Protein AF-A0A928LV87-F1 (afdb_monomer_lite)

Radius of gyration: 29.39 Å; chains: 1; bounding box: 64×30×79 Å

Foldseek 3Di:
DVVVVVVVVVVVVVVVVVQVVDPVSVVVVVVVVVCVVVVVVVVCVVVPVPPCPVQPAAFPWQEEEEAEPDPFPFAPVVCCVDPRCPNHHYYYHDDPPGQKYWYWDDDPNDIDTDIDHNGDPVNRVVVVVSVVVRVVVRVCVVVVQDPVNVCVVPPDDDDDDDPVPPPDPDDDPDDDPPPCPPVVVVVVVVVVVVVVVVVVVD

Structure (mmCIF, N/CA/C/O backbone):
data_AF-A0A928LV87-F1
#
_entry.id   AF-A0A928LV87-F1
#
loop_
_atom_site.group_PDB
_atom_site.id
_atom_site.type_symbol
_atom_site.label_atom_id
_atom_site.label_alt_id
_atom_site.label_comp_id
_atom_site.label_asym_id
_atom_site.label_entity_id
_atom_site.label_seq_id
_atom_site.pdbx_PDB_ins_code
_atom_site.Cartn_x
_atom_site.Cartn_y
_atom_site.Cartn_z
_atom_site.occupancy
_atom_site.B_iso_or_equiv
_atom_site.auth_seq_id
_atom_site.auth_comp_id
_atom_site.auth_asym_id
_atom_site.auth_atom_id
_atom_site.pdbx_PDB_model_num
ATOM 1 N N . MET A 1 1 ? 6.950 6.762 -56.766 1.00 43.31 1 MET A N 1
ATOM 2 C CA . MET A 1 1 ? 7.680 7.121 -55.524 1.00 43.31 1 MET A CA 1
ATOM 3 C C . MET A 1 1 ? 8.732 6.104 -55.053 1.00 43.31 1 MET A C 1
ATOM 5 O O . MET A 1 1 ? 9.469 6.443 -54.145 1.00 43.31 1 MET A O 1
ATOM 9 N N . ARG A 1 2 ? 8.884 4.898 -55.635 1.00 42.38 2 ARG A N 1
ATOM 10 C CA . ARG A 1 2 ? 9.943 3.943 -55.219 1.00 42.38 2 ARG A CA 1
ATOM 11 C C . ARG A 1 2 ? 11.297 4.129 -55.930 1.00 42.38 2 ARG A C 1
ATOM 13 O O . ARG A 1 2 ? 12.323 3.764 -55.372 1.00 42.38 2 ARG A O 1
ATOM 20 N N . GLU A 1 3 ? 11.324 4.748 -57.112 1.00 48.44 3 GLU A N 1
ATOM 21 C CA . GLU A 1 3 ? 12.564 4.944 -57.890 1.00 48.44 3 GLU A CA 1
ATOM 22 C C . GLU A 1 3 ? 13.434 6.113 -57.401 1.00 48.44 3 GLU A C 1
ATOM 24 O O . GLU A 1 3 ? 14.653 6.068 -57.546 1.00 48.44 3 GLU A O 1
ATOM 29 N N . GLN A 1 4 ? 12.852 7.122 -56.742 1.00 47.56 4 GLN A N 1
ATOM 30 C CA . GLN A 1 4 ? 13.620 8.254 -56.205 1.00 47.56 4 GLN A CA 1
ATOM 31 C C . GLN A 1 4 ? 14.417 7.906 -54.937 1.00 47.56 4 GLN A C 1
ATOM 33 O O . GLN A 1 4 ? 15.446 8.524 -54.696 1.00 47.56 4 GLN A O 1
ATOM 38 N N . LEU A 1 5 ? 14.018 6.881 -54.169 1.00 49.53 5 LEU A N 1
ATOM 39 C CA . LEU A 1 5 ? 14.792 6.410 -53.008 1.00 49.53 5 LEU A CA 1
ATOM 40 C C . LEU A 1 5 ? 15.978 5.511 -53.400 1.00 49.53 5 LEU A C 1
ATOM 42 O O . LEU A 1 5 ? 16.943 5.391 -52.642 1.00 49.53 5 LEU A O 1
ATOM 46 N N . ALA A 1 6 ? 15.932 4.882 -54.579 1.00 50.09 6 ALA A N 1
ATOM 47 C CA . ALA A 1 6 ? 17.012 4.018 -55.055 1.00 50.09 6 ALA A CA 1
ATOM 48 C C . ALA A 1 6 ? 18.272 4.828 -55.415 1.00 50.09 6 ALA A C 1
ATOM 50 O O . ALA A 1 6 ? 19.381 4.420 -55.067 1.00 50.09 6 ALA A O 1
ATOM 51 N N . GLY A 1 7 ? 18.096 6.005 -56.030 1.00 50.59 7 GLY A N 1
ATOM 52 C CA . GLY A 1 7 ? 19.194 6.918 -56.367 1.00 50.59 7 GLY A C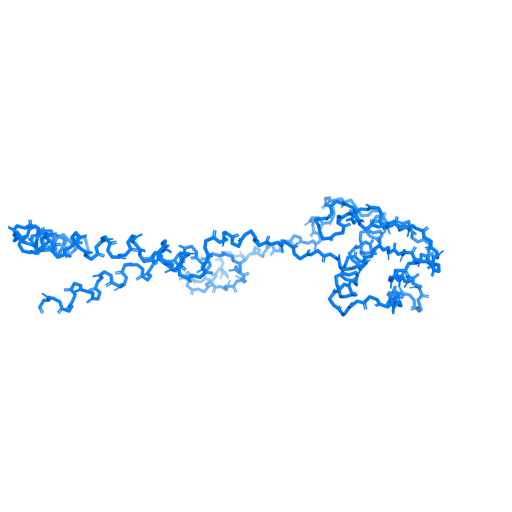A 1
ATOM 53 C C . GLY A 1 7 ? 19.907 7.470 -55.131 1.00 50.59 7 GLY A C 1
ATOM 54 O O . GLY A 1 7 ? 21.134 7.430 -55.054 1.00 50.59 7 GLY A O 1
ATOM 55 N N . THR A 1 8 ? 19.157 7.890 -54.109 1.00 54.12 8 THR A N 1
ATOM 56 C CA . THR A 1 8 ? 19.731 8.416 -52.861 1.00 54.12 8 THR A CA 1
ATOM 57 C C . THR A 1 8 ? 20.490 7.340 -52.088 1.00 54.12 8 THR A C 1
ATOM 59 O O . THR A 1 8 ? 21.603 7.584 -51.630 1.00 54.12 8 THR A O 1
ATOM 62 N N . ARG A 1 9 ? 19.957 6.111 -52.007 1.00 54.78 9 ARG A N 1
ATOM 63 C CA . ARG A 1 9 ? 20.641 4.968 -51.372 1.00 54.78 9 ARG A CA 1
ATOM 64 C C . ARG A 1 9 ? 21.980 4.658 -52.039 1.00 54.78 9 ARG A C 1
ATOM 66 O O . ARG A 1 9 ? 22.951 4.331 -51.355 1.00 54.78 9 ARG A O 1
ATOM 73 N N . GLN A 1 10 ? 22.040 4.763 -53.363 1.00 56.50 10 GLN A N 1
ATOM 74 C CA . GLN A 1 10 ? 23.259 4.499 -54.115 1.00 56.50 10 GLN A CA 1
ATOM 75 C C . GLN A 1 10 ? 24.324 5.569 -53.839 1.00 56.50 10 GLN A C 1
ATOM 77 O O . GLN A 1 10 ? 25.473 5.212 -53.580 1.00 56.50 10 GLN A O 1
ATOM 82 N N . VAL A 1 11 ? 23.929 6.844 -53.773 1.00 59.56 11 VAL A N 1
ATOM 83 C CA . VAL A 1 11 ? 24.818 7.961 -53.413 1.00 59.56 11 VAL A CA 1
ATOM 84 C C . VAL A 1 11 ? 25.299 7.840 -51.966 1.00 59.56 11 VAL A C 1
ATOM 86 O O . VAL A 1 11 ? 26.502 7.888 -51.732 1.00 59.56 11 VAL A O 1
ATOM 89 N N . PHE A 1 12 ? 24.413 7.551 -51.008 1.00 58.28 12 PHE A N 1
ATOM 90 C CA . PHE A 1 12 ? 24.810 7.328 -49.614 1.00 58.28 12 PHE A CA 1
ATOM 91 C C . PHE A 1 12 ? 25.774 6.151 -49.469 1.00 58.28 12 PHE A C 1
ATOM 93 O O . PHE A 1 12 ? 26.791 6.274 -48.794 1.00 58.28 12 PHE A O 1
ATOM 100 N N . SER A 1 13 ? 25.518 5.024 -50.142 1.00 61.91 13 SER A N 1
ATOM 101 C CA . SER A 1 13 ? 26.424 3.869 -50.100 1.00 61.91 13 SER A CA 1
ATOM 102 C C . SER A 1 13 ? 27.785 4.162 -50.741 1.00 61.91 13 SER A C 1
ATOM 104 O O . SER A 1 13 ? 28.800 3.618 -50.307 1.00 61.91 13 SER A O 1
ATOM 106 N N . PHE A 1 14 ? 27.822 5.040 -51.745 1.00 65.00 14 PHE A N 1
ATOM 107 C CA . PHE A 1 14 ? 29.044 5.458 -52.418 1.00 65.00 14 PHE A CA 1
ATOM 108 C C . PHE A 1 14 ? 29.868 6.408 -51.544 1.00 65.00 14 PHE A C 1
ATOM 110 O O . PHE A 1 14 ? 31.057 6.163 -51.342 1.00 65.00 14 PHE A O 1
ATOM 117 N N . THR A 1 15 ? 29.230 7.416 -50.946 1.00 62.00 15 THR A N 1
ATOM 118 C CA . THR A 1 15 ? 29.863 8.349 -50.005 1.00 62.00 15 THR A CA 1
ATOM 119 C C . THR A 1 15 ? 30.335 7.627 -48.743 1.00 62.00 15 THR A C 1
ATOM 121 O O . THR A 1 15 ? 31.476 7.803 -48.327 1.00 62.00 15 THR A O 1
ATOM 124 N N . LEU A 1 16 ? 29.530 6.712 -48.190 1.00 60.88 16 LEU A N 1
ATOM 125 C CA . LEU A 1 16 ? 29.907 5.893 -47.034 1.00 60.88 16 LEU A CA 1
ATOM 126 C C . LEU A 1 16 ? 31.109 4.991 -47.360 1.00 60.88 16 LEU A C 1
ATOM 128 O O . LEU A 1 16 ? 32.057 4.889 -46.585 1.00 60.88 16 LEU A O 1
ATOM 132 N N . ARG A 1 17 ? 31.133 4.385 -48.553 1.00 63.22 17 ARG A N 1
ATOM 133 C CA . ARG A 1 17 ? 32.261 3.562 -49.014 1.00 63.22 17 ARG A CA 1
ATOM 134 C C . ARG A 1 17 ? 33.518 4.400 -49.303 1.00 63.22 17 ARG A C 1
ATOM 136 O O . ARG A 1 17 ? 34.623 3.887 -49.133 1.00 63.22 17 ARG A O 1
ATOM 143 N N . GLN A 1 18 ? 33.381 5.673 -49.686 1.00 57.25 18 GLN A N 1
ATOM 144 C CA . GLN A 1 18 ? 34.497 6.627 -49.766 1.00 57.25 18 GLN A CA 1
ATOM 145 C C . GLN A 1 18 ? 35.008 7.036 -48.376 1.00 57.25 18 GLN A C 1
ATOM 147 O O . GLN A 1 18 ? 36.223 7.094 -48.178 1.00 57.25 18 GLN A O 1
ATOM 152 N N . PHE A 1 19 ? 34.115 7.215 -47.399 1.00 58.34 19 PHE A N 1
ATOM 153 C CA . PHE A 1 19 ? 34.454 7.513 -46.005 1.00 58.34 19 PHE A CA 1
ATOM 154 C C . PHE A 1 19 ? 35.309 6.389 -45.385 1.00 58.34 19 PHE A C 1
ATOM 156 O O . PHE A 1 19 ? 36.355 6.662 -44.794 1.00 58.34 19 PHE A O 1
ATOM 163 N N . PHE A 1 20 ? 34.963 5.120 -45.641 1.00 54.31 20 PHE A N 1
ATOM 164 C CA . PHE A 1 20 ? 35.732 3.949 -45.184 1.00 54.31 20 PHE A CA 1
ATOM 165 C C . PHE A 1 20 ? 37.042 3.677 -45.953 1.00 54.31 20 PHE A C 1
ATOM 167 O O . PHE A 1 20 ? 37.830 2.811 -45.561 1.00 54.31 20 PHE A O 1
ATOM 174 N N . ARG A 1 21 ? 37.305 4.379 -47.063 1.00 55.38 21 ARG A N 1
ATOM 175 C CA . ARG A 1 21 ? 38.514 4.178 -47.888 1.00 55.38 21 ARG A CA 1
ATOM 176 C C . ARG A 1 21 ? 39.687 5.063 -47.455 1.00 55.38 21 ARG A C 1
ATOM 178 O O . ARG A 1 21 ? 40.838 4.736 -47.749 1.00 55.38 21 ARG A O 1
ATOM 185 N N . SER A 1 22 ? 39.422 6.157 -46.740 1.00 65.31 22 SER A N 1
ATOM 186 C CA . SER A 1 22 ? 40.459 7.023 -46.173 1.00 65.31 22 SER A CA 1
ATOM 187 C C . SER A 1 22 ? 40.977 6.438 -44.858 1.00 65.31 22 SER A C 1
ATOM 189 O O . S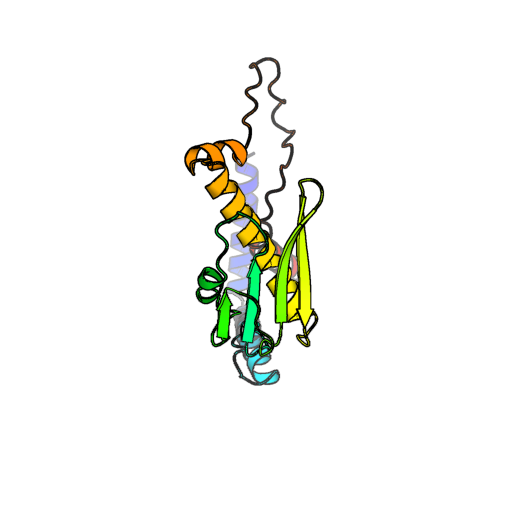ER A 1 22 ? 40.257 6.384 -43.862 1.00 65.31 22 SER A O 1
ATOM 191 N N . ARG A 1 23 ? 42.250 6.010 -44.829 1.00 58.56 23 ARG A N 1
ATOM 192 C CA . ARG A 1 23 ? 42.871 5.432 -43.620 1.00 58.56 23 ARG A CA 1
ATOM 193 C C . ARG A 1 23 ? 42.806 6.377 -42.411 1.00 58.56 23 ARG A C 1
ATOM 195 O O . ARG A 1 23 ? 42.643 5.899 -41.297 1.00 58.56 23 ARG A O 1
ATOM 202 N N . ALA A 1 24 ? 42.890 7.692 -42.631 1.00 61.72 24 ALA A N 1
ATOM 203 C CA . ALA A 1 24 ? 42.801 8.702 -41.573 1.00 61.72 24 ALA A CA 1
ATOM 204 C C . ALA A 1 24 ? 41.403 8.761 -40.942 1.00 61.72 24 ALA A C 1
ATOM 206 O O . ALA A 1 24 ? 41.256 8.912 -39.732 1.00 61.72 24 ALA A O 1
ATOM 207 N N . ASN A 1 25 ? 40.376 8.573 -41.763 1.00 61.66 25 ASN A N 1
ATOM 208 C CA . ASN A 1 25 ? 38.998 8.647 -41.325 1.00 61.66 25 ASN A CA 1
ATOM 209 C C . ASN A 1 25 ? 38.545 7.375 -40.590 1.00 61.66 25 ASN A C 1
ATOM 211 O O . ASN A 1 25 ? 37.859 7.470 -39.581 1.00 61.66 25 ASN A O 1
ATOM 215 N N . ASN A 1 26 ? 39.028 6.195 -41.001 1.00 66.62 26 ASN A N 1
ATOM 216 C CA . ASN A 1 26 ? 38.816 4.958 -40.237 1.00 66.62 26 ASN A CA 1
ATOM 217 C C . ASN A 1 26 ? 39.425 5.036 -38.833 1.00 66.62 26 ASN A C 1
ATOM 219 O O . ASN A 1 26 ? 38.813 4.572 -37.878 1.00 66.62 26 ASN A O 1
ATOM 223 N N . ILE A 1 27 ? 40.611 5.639 -38.702 1.00 71.94 27 ILE A N 1
ATOM 224 C CA . ILE A 1 27 ? 41.246 5.843 -37.395 1.00 71.94 27 ILE A CA 1
ATOM 225 C C . ILE A 1 27 ? 40.408 6.806 -36.550 1.00 71.94 27 ILE A C 1
ATOM 227 O O . ILE A 1 27 ? 40.131 6.501 -35.396 1.00 71.94 27 ILE A O 1
ATOM 231 N N . SER A 1 28 ? 39.943 7.918 -37.127 1.00 71.12 28 SER A N 1
ATOM 232 C CA . SER A 1 28 ? 39.063 8.859 -36.425 1.00 71.12 28 SER A CA 1
ATOM 233 C C . SER A 1 28 ? 37.767 8.195 -35.949 1.00 71.12 28 SER A C 1
ATOM 235 O O . SER A 1 28 ? 37.369 8.390 -34.809 1.00 71.12 28 SER A O 1
ATOM 237 N N . LEU A 1 29 ? 37.142 7.363 -36.786 1.00 70.19 29 LEU A N 1
ATOM 238 C CA . LEU A 1 29 ? 35.892 6.667 -36.471 1.00 70.19 29 LEU A CA 1
ATOM 239 C C . LEU A 1 29 ? 36.088 5.638 -35.348 1.00 70.19 29 LEU A C 1
ATOM 241 O O . LEU A 1 29 ? 35.279 5.569 -34.429 1.00 70.19 29 LEU A O 1
ATOM 245 N N . ILE A 1 30 ? 37.198 4.893 -35.376 1.00 75.75 30 ILE A N 1
ATOM 246 C CA . ILE A 1 30 ? 37.565 3.950 -34.311 1.00 75.75 30 ILE A CA 1
ATOM 247 C C . ILE A 1 30 ? 37.836 4.690 -32.997 1.00 75.75 30 ILE A C 1
ATOM 249 O O . ILE A 1 30 ? 37.375 4.245 -31.952 1.00 75.75 30 ILE A O 1
ATOM 253 N N . VAL A 1 31 ? 38.541 5.824 -33.030 1.00 77.88 31 VAL A N 1
ATOM 254 C CA . VAL A 1 31 ? 38.810 6.626 -31.826 1.00 77.88 31 VAL A CA 1
ATOM 255 C C . VAL A 1 31 ? 37.517 7.214 -31.261 1.00 77.88 31 VAL A C 1
ATOM 257 O O . VAL A 1 31 ? 37.286 7.095 -30.064 1.00 77.88 31 VAL A O 1
ATOM 260 N N . SER A 1 32 ? 36.635 7.777 -32.090 1.00 73.88 32 SER A N 1
ATOM 261 C CA . SER A 1 32 ? 35.330 8.280 -31.641 1.00 73.88 32 SER A CA 1
ATOM 262 C C . SER A 1 32 ? 34.442 7.168 -31.077 1.00 73.88 32 SER A C 1
ATOM 264 O O . SER A 1 32 ? 33.816 7.361 -30.040 1.00 73.88 32 SER A O 1
ATOM 266 N N . LEU A 1 33 ? 34.436 5.984 -31.700 1.00 72.44 33 LEU A N 1
ATOM 267 C CA . LEU A 1 33 ? 33.711 4.814 -31.203 1.00 72.44 33 LEU A CA 1
ATOM 268 C C . LEU A 1 33 ? 34.266 4.344 -29.851 1.00 72.44 33 LEU A C 1
ATOM 270 O O . LEU A 1 33 ? 33.492 4.060 -28.942 1.00 72.44 33 LEU A O 1
ATOM 274 N N . LEU A 1 34 ? 35.594 4.303 -29.700 1.00 76.38 34 LEU A N 1
ATOM 275 C CA . LEU A 1 34 ? 36.252 3.967 -28.437 1.00 76.38 34 LEU A CA 1
ATOM 276 C C . LEU A 1 34 ? 35.969 5.005 -27.351 1.00 76.38 34 LEU A C 1
ATOM 278 O O . LEU A 1 34 ? 35.767 4.623 -26.207 1.00 76.38 34 LEU A O 1
ATOM 282 N N . VAL A 1 35 ? 35.905 6.293 -27.694 1.00 76.25 35 VAL A N 1
ATOM 283 C CA . VAL A 1 35 ? 35.528 7.353 -26.750 1.00 76.25 35 VAL A CA 1
ATOM 284 C C . VAL A 1 35 ? 34.076 7.190 -26.301 1.00 76.25 35 VAL A C 1
ATOM 286 O O . VAL A 1 35 ? 33.823 7.284 -25.109 1.00 76.25 35 VAL A O 1
ATOM 289 N N . ILE A 1 36 ? 33.138 6.868 -27.198 1.00 74.06 36 ILE A N 1
ATOM 290 C CA . ILE A 1 36 ? 31.727 6.624 -26.840 1.00 74.06 36 ILE A CA 1
ATOM 291 C C . ILE A 1 36 ? 31.591 5.383 -25.947 1.00 74.06 36 ILE A C 1
ATOM 293 O O . ILE A 1 36 ? 30.962 5.449 -24.892 1.00 74.06 36 ILE A O 1
ATOM 297 N N . LEU A 1 37 ? 32.227 4.271 -26.331 1.00 68.44 37 LEU A N 1
ATOM 298 C CA . LEU A 1 37 ? 32.224 3.024 -25.557 1.00 68.44 37 LEU A CA 1
ATOM 299 C C . LEU A 1 37 ? 32.907 3.171 -24.199 1.00 68.44 37 LEU A C 1
ATOM 301 O O . LEU A 1 37 ? 32.488 2.529 -23.243 1.00 68.44 37 LEU A O 1
ATOM 305 N N . ALA A 1 38 ? 33.944 4.003 -24.106 1.00 67.75 38 ALA A N 1
ATOM 306 C CA . ALA A 1 38 ? 34.606 4.308 -22.847 1.00 67.75 38 ALA A CA 1
ATOM 307 C C . ALA A 1 38 ? 33.838 5.356 -22.028 1.00 67.75 38 ALA A C 1
ATOM 309 O O . ALA A 1 38 ? 33.984 5.381 -20.813 1.00 67.75 38 ALA A O 1
ATOM 310 N N . SER A 1 39 ? 32.997 6.194 -22.641 1.00 61.88 39 SER A N 1
ATOM 311 C CA . SER A 1 39 ? 32.297 7.274 -21.935 1.00 61.88 39 SER A CA 1
ATOM 312 C C . SER A 1 39 ? 31.285 6.754 -20.911 1.00 61.88 39 SER A C 1
ATOM 314 O O . SER A 1 39 ? 31.167 7.350 -19.845 1.00 61.88 39 SER A O 1
ATOM 316 N N . MET A 1 40 ? 30.598 5.637 -21.184 1.00 58.72 40 MET A N 1
ATOM 317 C CA . MET A 1 40 ? 29.723 4.981 -20.198 1.00 58.72 40 MET A CA 1
ATOM 318 C C . MET A 1 40 ? 30.493 4.469 -18.960 1.00 58.72 40 MET A C 1
ATOM 320 O O . MET A 1 40 ? 30.177 4.899 -17.852 1.00 58.72 40 MET A O 1
ATOM 324 N N . PRO A 1 41 ? 31.531 3.620 -19.092 1.00 62.41 41 PRO A N 1
ATOM 325 C CA . PRO A 1 41 ? 32.280 3.105 -17.945 1.00 62.41 41 PRO A CA 1
ATOM 326 C C . PRO A 1 41 ? 33.200 4.140 -17.281 1.00 62.41 41 PRO A C 1
ATOM 328 O O . PRO A 1 41 ? 33.541 4.002 -16.112 1.00 62.41 41 PRO A O 1
ATOM 331 N N . VAL A 1 42 ? 33.619 5.198 -17.980 1.00 59.91 42 VAL A N 1
ATOM 332 C CA . VAL A 1 42 ? 34.385 6.287 -17.352 1.00 59.91 42 VAL A CA 1
ATOM 333 C C . VAL A 1 42 ? 33.491 7.108 -16.421 1.00 59.91 42 VAL A C 1
ATOM 335 O O . VAL A 1 42 ? 33.956 7.504 -15.355 1.00 59.91 42 VAL A O 1
ATOM 338 N N . MET A 1 43 ? 32.209 7.305 -16.753 1.00 55.78 43 MET A N 1
ATOM 339 C CA . MET A 1 43 ? 31.260 7.960 -15.845 1.00 55.78 43 MET A CA 1
ATOM 340 C C . MET A 1 43 ? 31.041 7.128 -14.573 1.00 55.78 43 MET A C 1
ATOM 342 O O . MET A 1 43 ? 31.088 7.682 -13.476 1.00 55.78 43 MET A O 1
ATOM 346 N N . THR A 1 44 ? 30.904 5.800 -14.706 1.00 58.94 44 THR A N 1
ATOM 347 C CA . THR A 1 44 ? 30.768 4.890 -13.552 1.00 58.94 44 THR A CA 1
ATOM 348 C C . THR A 1 44 ? 32.044 4.808 -12.715 1.00 58.94 44 THR A C 1
ATOM 350 O O . THR A 1 44 ? 31.980 4.651 -11.503 1.00 58.94 44 THR A O 1
ATOM 353 N N . TYR A 1 45 ? 33.219 4.965 -13.327 1.00 58.53 45 TYR A N 1
ATOM 354 C CA . TYR A 1 45 ? 34.490 4.944 -12.604 1.00 58.53 45 TYR A CA 1
ATOM 355 C C . TYR A 1 45 ? 34.802 6.276 -11.898 1.00 58.53 45 TYR A C 1
ATOM 357 O O . TYR A 1 45 ? 35.340 6.271 -10.793 1.00 58.53 45 TYR A O 1
ATOM 365 N N . ILE A 1 46 ? 34.456 7.422 -12.502 1.00 62.53 46 ILE A N 1
ATOM 366 C CA . ILE A 1 46 ? 34.659 8.758 -11.907 1.00 62.53 46 ILE A CA 1
ATOM 367 C C . ILE A 1 46 ? 33.673 9.022 -10.763 1.00 62.53 46 ILE A C 1
ATOM 369 O O . ILE A 1 46 ? 34.048 9.667 -9.786 1.00 62.53 46 ILE A O 1
ATOM 373 N N . GLN A 1 47 ? 32.445 8.503 -10.844 1.00 59.34 47 GLN A N 1
ATOM 374 C CA . GLN A 1 47 ? 31.456 8.609 -9.761 1.00 59.34 47 GLN A CA 1
ATOM 375 C C . GLN A 1 47 ? 31.678 7.587 -8.632 1.00 59.34 47 GLN A C 1
ATOM 377 O O . GLN A 1 47 ? 30.909 7.560 -7.678 1.00 59.34 47 GLN A O 1
ATOM 382 N N . GLY A 1 48 ? 32.773 6.819 -8.692 1.00 51.06 48 GLY A N 1
ATOM 383 C CA . GLY A 1 48 ? 33.043 5.719 -7.778 1.00 51.06 48 GLY A CA 1
ATOM 384 C C . GLY A 1 48 ? 32.264 4.494 -8.228 1.00 51.06 48 GLY A C 1
ATOM 385 O O . GLY A 1 48 ? 31.042 4.503 -8.234 1.00 51.06 48 GLY A O 1
ATOM 386 N N . GLY A 1 49 ? 32.980 3.441 -8.622 1.00 47.62 49 GLY A N 1
ATOM 387 C CA . GLY A 1 49 ? 32.420 2.165 -9.069 1.00 47.62 49 GLY A CA 1
ATOM 388 C C . GLY A 1 49 ? 31.716 1.367 -7.969 1.00 47.62 49 GLY A C 1
ATOM 389 O O . GLY A 1 49 ? 31.928 0.164 -7.853 1.00 47.62 49 GLY A O 1
ATOM 390 N N . GLU A 1 50 ? 30.885 2.012 -7.165 1.00 43.91 50 GLU A N 1
ATOM 391 C CA . GLU A 1 50 ? 29.715 1.361 -6.624 1.00 43.91 50 GLU A CA 1
ATOM 392 C C . GLU A 1 50 ? 28.726 1.376 -7.779 1.00 43.91 50 GLU A C 1
ATOM 394 O O . GLU A 1 50 ? 28.255 2.425 -8.215 1.00 43.91 50 GLU A O 1
ATOM 399 N N . ALA A 1 51 ? 28.434 0.197 -8.333 1.00 45.94 51 ALA A N 1
ATOM 400 C CA . ALA A 1 51 ? 27.119 0.031 -8.911 1.00 45.94 51 ALA A CA 1
ATOM 401 C C . ALA A 1 51 ? 26.172 0.623 -7.868 1.00 45.94 51 ALA A C 1
ATOM 403 O O . ALA A 1 51 ? 26.134 0.116 -6.742 1.00 45.94 51 ALA A O 1
ATOM 404 N N . GLN A 1 52 ? 25.490 1.718 -8.207 1.00 45.06 52 GLN A N 1
ATOM 405 C CA . GLN A 1 52 ? 24.243 2.059 -7.556 1.00 45.06 52 GLN A CA 1
ATOM 406 C C . GLN A 1 52 ? 23.362 0.847 -7.844 1.00 45.06 52 GLN A C 1
ATOM 408 O O . GLN A 1 52 ? 22.637 0.773 -8.828 1.00 45.06 52 GLN A O 1
ATOM 413 N N . THR A 1 53 ? 23.549 -0.193 -7.029 1.00 45.53 53 THR A N 1
ATOM 414 C CA . THR A 1 53 ? 22.462 -1.032 -6.598 1.00 45.53 53 THR A CA 1
ATOM 415 C C . THR A 1 53 ? 21.540 0.026 -6.063 1.00 45.53 53 THR A C 1
ATOM 417 O O . THR A 1 53 ? 21.849 0.616 -5.030 1.00 45.53 53 THR A O 1
ATOM 420 N N . GLU A 1 54 ? 20.566 0.430 -6.871 1.00 45.06 54 GLU A N 1
ATOM 421 C CA . GLU A 1 54 ? 19.485 1.244 -6.372 1.00 45.06 54 GLU A CA 1
ATOM 422 C C . GLU A 1 54 ? 18.954 0.421 -5.208 1.00 45.06 54 GLU A C 1
ATOM 424 O O . GLU A 1 54 ? 18.339 -0.632 -5.400 1.00 45.06 54 GLU A O 1
ATOM 429 N N . GLU A 1 55 ? 19.393 0.773 -3.996 1.00 54.25 55 GLU A N 1
ATOM 430 C CA . GLU A 1 55 ? 18.848 0.214 -2.782 1.00 54.25 55 GLU A CA 1
ATOM 431 C C . GLU A 1 55 ? 17.404 0.653 -2.867 1.00 54.25 55 GLU A C 1
ATOM 433 O O . GLU A 1 55 ? 17.097 1.828 -2.668 1.00 54.25 55 GLU A O 1
ATOM 438 N N . LEU A 1 56 ? 16.552 -0.276 -3.314 1.00 58.09 56 LEU A N 1
ATOM 439 C CA . LEU A 1 56 ? 15.121 -0.062 -3.380 1.00 58.09 56 LEU A CA 1
ATOM 440 C C . LEU A 1 56 ? 14.724 0.615 -2.068 1.00 58.09 56 LEU A C 1
ATOM 442 O O . LEU A 1 56 ? 15.188 0.150 -1.014 1.00 58.09 56 LEU A O 1
ATOM 446 N N . PRO A 1 57 ? 13.945 1.709 -2.128 1.00 67.38 57 PRO A N 1
ATOM 447 C CA . PRO A 1 57 ? 13.590 2.456 -0.936 1.00 67.38 57 PRO A CA 1
ATOM 448 C C . PRO A 1 57 ? 13.054 1.458 0.089 1.00 67.38 57 PRO A C 1
ATOM 450 O O . PRO A 1 57 ? 12.204 0.620 -0.214 1.00 67.38 57 PRO A O 1
ATOM 453 N N . ARG A 1 58 ? 13.671 1.449 1.269 1.00 79.94 58 ARG A N 1
ATOM 454 C CA . ARG A 1 58 ? 13.323 0.541 2.357 1.00 79.94 58 ARG A CA 1
ATOM 455 C C . ARG A 1 58 ? 12.688 1.368 3.452 1.00 79.94 58 ARG A C 1
ATOM 457 O O . ARG A 1 58 ? 13.210 2.428 3.789 1.00 79.94 58 ARG A O 1
ATOM 464 N N . ALA A 1 59 ? 11.631 0.825 4.040 1.00 86.00 59 ALA A N 1
ATOM 465 C CA . ALA A 1 59 ? 11.001 1.410 5.206 1.00 86.00 59 ALA A CA 1
ATOM 466 C C . ALA A 1 59 ? 12.042 1.713 6.301 1.00 86.00 59 ALA A C 1
ATOM 468 O O . ALA A 1 59 ? 12.813 0.835 6.708 1.00 86.00 59 ALA A O 1
ATOM 469 N N . ALA A 1 60 ? 12.056 2.952 6.791 1.00 87.50 60 ALA A N 1
ATOM 470 C CA . ALA A 1 60 ? 12.913 3.347 7.910 1.00 87.50 60 ALA A CA 1
ATOM 471 C C . ALA A 1 60 ? 12.315 2.927 9.267 1.00 87.50 60 ALA A C 1
ATOM 473 O O . ALA A 1 60 ? 12.998 2.943 10.296 1.00 87.50 60 ALA A O 1
ATOM 474 N N . VAL A 1 61 ? 11.038 2.538 9.271 1.00 90.06 61 VAL A N 1
ATOM 475 C CA . VAL A 1 61 ? 10.307 2.025 10.433 1.00 90.06 61 VAL A CA 1
ATOM 476 C C . VAL A 1 61 ? 10.628 0.562 10.734 1.00 90.06 61 VAL A C 1
ATOM 478 O O . VAL A 1 61 ? 10.919 -0.238 9.851 1.00 90.06 61 VAL A O 1
ATOM 481 N N . SER A 1 62 ? 10.532 0.193 12.008 1.00 88.81 62 SER A N 1
ATOM 482 C CA . SER A 1 62 ? 10.771 -1.169 12.495 1.00 88.81 62 SER A CA 1
ATOM 483 C C . SER A 1 62 ? 9.484 -1.963 12.723 1.00 88.81 62 SER A C 1
ATOM 485 O O . SER A 1 62 ? 9.481 -3.189 12.576 1.00 88.81 62 SER A O 1
ATOM 487 N N . ALA A 1 63 ? 8.381 -1.282 13.045 1.00 91.06 63 ALA A N 1
ATOM 488 C CA . ALA A 1 63 ? 7.086 -1.907 13.289 1.00 91.06 63 ALA A CA 1
ATOM 489 C C . ALA A 1 63 ? 5.923 -1.044 12.784 1.00 91.06 63 ALA A C 1
ATOM 491 O O . ALA A 1 63 ? 5.885 0.165 13.020 1.00 91.06 63 ALA A O 1
ATOM 492 N N . VAL A 1 64 ? 4.948 -1.683 12.138 1.00 93.38 64 VAL A N 1
ATOM 493 C CA . VAL A 1 64 ? 3.722 -1.052 11.636 1.00 93.38 64 VAL A CA 1
ATOM 494 C C . VAL A 1 64 ? 2.517 -1.863 12.088 1.00 93.38 64 VAL A C 1
ATOM 496 O O . VAL A 1 64 ? 2.530 -3.095 12.040 1.00 93.38 64 VAL A O 1
ATOM 499 N N . ALA A 1 65 ? 1.470 -1.170 12.521 1.00 93.06 65 ALA A N 1
ATOM 500 C CA . ALA A 1 65 ? 0.225 -1.794 12.939 1.00 93.06 65 ALA A CA 1
ATOM 501 C C . ALA A 1 65 ? -0.980 -1.283 12.145 1.00 93.06 65 ALA A C 1
ATOM 503 O O . ALA A 1 65 ? -1.063 -0.099 11.813 1.00 93.06 65 ALA A O 1
ATOM 504 N N . LEU A 1 66 ? -1.922 -2.184 11.872 1.00 93.94 66 LEU A N 1
ATOM 505 C CA . LEU A 1 66 ? -3.199 -1.878 11.235 1.00 93.94 66 LEU A CA 1
ATOM 506 C C . LEU A 1 66 ? -4.331 -2.057 12.245 1.00 93.94 66 LEU A C 1
ATOM 508 O O . LEU A 1 66 ? -4.708 -3.177 12.581 1.00 93.94 66 LEU A O 1
ATOM 512 N N . ASP A 1 67 ? -4.901 -0.952 12.709 1.00 93.50 67 ASP A N 1
ATOM 513 C CA . ASP A 1 67 ? -6.080 -0.954 13.567 1.00 93.50 67 ASP A CA 1
ATOM 514 C C . ASP A 1 67 ? -7.353 -0.901 12.711 1.00 93.50 67 ASP A C 1
ATOM 516 O O . ASP A 1 67 ? -7.773 0.153 12.222 1.00 93.50 67 ASP A O 1
ATOM 520 N N . ASN A 1 68 ? -7.957 -2.066 12.490 1.00 92.00 68 ASN A N 1
ATOM 521 C CA . ASN A 1 68 ? -9.206 -2.187 11.754 1.00 92.00 68 ASN A CA 1
ATOM 522 C C . ASN A 1 68 ? -10.408 -1.990 12.690 1.00 92.00 68 ASN A C 1
ATOM 524 O O . ASN A 1 68 ? -10.764 -2.886 13.454 1.00 92.00 68 ASN A O 1
ATOM 528 N N . GLN A 1 69 ? -11.072 -0.839 12.578 1.00 90.38 69 GLN A N 1
ATOM 529 C CA . GLN A 1 69 ? -12.305 -0.520 13.307 1.00 90.38 69 GLN A CA 1
ATOM 530 C C . GLN A 1 69 ? -13.546 -0.613 12.405 1.00 90.38 69 GLN A C 1
ATOM 532 O O . GLN A 1 69 ? -14.521 0.119 12.584 1.00 90.38 69 GLN A O 1
ATOM 537 N N . THR A 1 70 ? -13.496 -1.476 11.391 1.00 88.88 70 THR A N 1
ATOM 538 C CA . THR A 1 70 ? -14.570 -1.679 10.414 1.00 88.88 70 THR A CA 1
ATOM 539 C C . THR A 1 70 ? -15.005 -3.140 10.378 1.00 88.88 70 THR A C 1
ATOM 541 O O . THR A 1 70 ? -14.299 -4.020 10.864 1.00 88.88 70 THR A O 1
ATOM 544 N N . ASP A 1 71 ? -16.147 -3.411 9.749 1.00 86.00 71 ASP A N 1
ATOM 545 C CA . ASP A 1 71 ? -16.642 -4.779 9.547 1.00 86.00 71 ASP A CA 1
ATOM 546 C C . ASP A 1 71 ? -15.941 -5.513 8.381 1.00 86.00 71 ASP A C 1
ATOM 548 O O . ASP A 1 71 ? -16.270 -6.661 8.077 1.00 86.00 71 ASP A O 1
ATOM 552 N N . LEU A 1 72 ? -14.988 -4.866 7.694 1.00 86.88 72 LEU A N 1
ATOM 553 C CA . LEU A 1 72 ? -14.223 -5.491 6.615 1.00 86.88 72 LEU A CA 1
ATOM 554 C C . LEU A 1 72 ? -13.186 -6.470 7.169 1.00 86.88 72 LEU A C 1
ATOM 556 O O . LEU A 1 72 ? -12.591 -6.248 8.222 1.00 86.88 72 LEU A O 1
ATOM 560 N N . THR A 1 73 ? -12.902 -7.529 6.411 1.00 88.31 73 THR A N 1
ATOM 561 C CA . THR A 1 73 ? -11.770 -8.420 6.702 1.00 88.31 73 THR A CA 1
ATOM 562 C C . THR A 1 73 ? -10.488 -7.787 6.163 1.00 88.31 73 THR A C 1
ATOM 564 O O . THR A 1 73 ? -10.100 -8.043 5.028 1.00 88.31 73 THR A O 1
ATOM 567 N N . LEU A 1 74 ? -9.862 -6.921 6.962 1.00 90.56 74 LEU A N 1
ATOM 568 C CA . LEU A 1 74 ? -8.580 -6.287 6.644 1.00 90.56 74 LEU A CA 1
ATOM 569 C C . LEU A 1 74 ? -7.439 -6.997 7.373 1.00 90.56 74 LEU A C 1
ATOM 571 O O . LEU A 1 74 ? -7.558 -7.292 8.562 1.00 90.56 74 LEU A O 1
ATOM 575 N N . SER A 1 75 ? -6.336 -7.232 6.664 1.00 90.50 75 SER A N 1
ATOM 576 C CA . SER A 1 75 ? -5.080 -7.705 7.246 1.00 90.50 75 SER A CA 1
ATOM 577 C C . SER A 1 75 ? -3.903 -6.994 6.594 1.00 90.50 75 SER A C 1
ATOM 579 O O . SER A 1 75 ? -3.891 -6.799 5.380 1.00 90.50 75 SER A O 1
ATOM 581 N N . ILE A 1 76 ? -2.904 -6.637 7.398 1.00 91.75 76 ILE A N 1
ATOM 582 C CA . ILE A 1 76 ? -1.649 -6.029 6.947 1.00 91.75 76 ILE A CA 1
ATOM 583 C C . ILE A 1 76 ? -0.664 -7.064 6.378 1.00 91.75 76 ILE A C 1
ATOM 585 O O . ILE A 1 76 ? 0.329 -6.703 5.750 1.00 91.75 76 ILE A O 1
ATOM 589 N N . ALA A 1 77 ? -0.925 -8.362 6.562 1.00 89.88 77 ALA A N 1
ATOM 590 C CA . ALA A 1 77 ? -0.038 -9.442 6.130 1.00 89.88 77 ALA A CA 1
ATOM 591 C C . ALA A 1 77 ? 0.400 -9.386 4.647 1.00 89.88 77 ALA A C 1
ATOM 593 O O . ALA A 1 77 ? 1.563 -9.705 4.381 1.00 89.88 77 ALA A O 1
ATOM 594 N N . PRO A 1 78 ? -0.443 -8.969 3.676 1.00 90.50 78 PRO A N 1
ATOM 595 C CA . PRO A 1 78 ? -0.036 -8.885 2.275 1.00 90.50 78 PRO A CA 1
ATOM 596 C C . PRO A 1 78 ? 1.138 -7.933 2.026 1.00 90.50 78 PRO A C 1
ATOM 598 O O . PRO A 1 78 ? 1.928 -8.198 1.122 1.00 90.50 78 PRO A O 1
ATOM 601 N N . LEU A 1 79 ? 1.312 -6.892 2.855 1.00 88.81 79 LEU A N 1
ATOM 602 C CA . LEU A 1 79 ? 2.416 -5.934 2.719 1.00 88.81 79 LEU A CA 1
ATOM 603 C C . LEU A 1 79 ? 3.783 -6.598 2.923 1.00 88.81 79 LEU A C 1
ATOM 605 O O . LEU A 1 79 ? 4.775 -6.100 2.405 1.00 88.81 79 LEU A O 1
ATOM 609 N N . ALA A 1 80 ? 3.862 -7.747 3.605 1.00 88.12 80 ALA A N 1
ATOM 610 C CA . ALA A 1 80 ? 5.120 -8.481 3.764 1.00 88.12 80 ALA A CA 1
ATOM 611 C C . ALA A 1 80 ? 5.698 -9.004 2.435 1.00 88.12 80 ALA A C 1
ATOM 613 O O . ALA A 1 80 ? 6.865 -9.399 2.391 1.00 88.12 80 ALA A O 1
ATOM 614 N N . GLN A 1 81 ? 4.885 -9.058 1.374 1.00 88.94 81 GLN A N 1
ATOM 615 C CA . GLN A 1 81 ? 5.329 -9.443 0.032 1.00 88.94 81 GLN A CA 1
ATOM 616 C C . GLN A 1 81 ? 6.041 -8.299 -0.699 1.00 88.94 81 GLN A C 1
ATOM 618 O O . GLN A 1 81 ? 6.810 -8.558 -1.624 1.00 88.94 81 GLN A O 1
ATOM 623 N N . ASP A 1 82 ? 5.812 -7.057 -0.274 1.00 89.75 82 ASP A N 1
ATOM 624 C CA . ASP A 1 82 ? 6.470 -5.884 -0.825 1.00 89.75 82 ASP A CA 1
ATOM 625 C C . ASP A 1 82 ? 7.932 -5.817 -0.353 1.00 89.75 82 ASP A C 1
ATOM 627 O O . ASP A 1 82 ? 8.262 -6.068 0.812 1.00 89.75 82 ASP A O 1
ATOM 631 N N . ALA A 1 83 ? 8.829 -5.454 -1.268 1.00 88.25 83 ALA A N 1
ATOM 632 C CA . ALA A 1 83 ? 10.233 -5.235 -0.959 1.00 88.25 83 ALA A CA 1
ATOM 633 C C . ALA A 1 83 ? 10.436 -4.071 0.029 1.00 88.25 83 ALA A C 1
ATOM 635 O O . ALA A 1 83 ? 11.360 -4.143 0.845 1.00 88.25 83 ALA A O 1
ATOM 636 N N . TYR A 1 84 ? 9.565 -3.055 -0.008 1.00 89.56 84 TYR A N 1
ATOM 637 C CA . TYR A 1 84 ? 9.637 -1.867 0.844 1.00 89.56 84 TYR A CA 1
ATOM 638 C C . TYR A 1 84 ? 9.500 -2.214 2.336 1.00 89.56 84 TYR A C 1
ATOM 640 O O . TYR A 1 84 ? 10.291 -1.760 3.165 1.00 89.56 84 TYR A O 1
ATOM 648 N N . TRP A 1 85 ? 8.554 -3.100 2.674 1.00 90.81 85 TRP A N 1
ATOM 649 C CA . TRP A 1 85 ? 8.231 -3.510 4.051 1.00 90.81 85 TRP A CA 1
ATOM 650 C C . TRP A 1 85 ? 9.086 -4.673 4.572 1.00 90.81 85 TRP A C 1
ATOM 652 O O . TRP A 1 85 ? 8.840 -5.228 5.649 1.00 90.81 85 TRP A O 1
ATOM 662 N N . ARG A 1 86 ? 10.109 -5.085 3.822 1.00 88.88 86 ARG A N 1
ATOM 663 C CA . ARG A 1 86 ? 10.897 -6.267 4.159 1.00 88.88 86 ARG A CA 1
ATOM 664 C C . ARG A 1 86 ? 11.685 -6.066 5.456 1.00 88.88 86 ARG A C 1
ATOM 666 O O . ARG A 1 86 ? 12.598 -5.250 5.529 1.00 88.88 86 ARG A O 1
ATOM 673 N N . GLY A 1 87 ? 11.396 -6.904 6.452 1.00 86.06 87 GLY A N 1
ATOM 674 C CA . GLY A 1 87 ? 12.032 -6.846 7.775 1.00 86.06 87 GLY A CA 1
ATOM 675 C C . GLY A 1 87 ? 11.306 -5.951 8.784 1.00 86.06 87 GLY A C 1
ATOM 676 O O . GLY A 1 87 ? 11.751 -5.867 9.926 1.00 86.06 87 GLY A O 1
ATOM 677 N N . VAL A 1 88 ? 10.187 -5.339 8.390 1.00 91.50 88 VAL A N 1
ATOM 678 C CA . VAL A 1 88 ? 9.292 -4.596 9.281 1.00 91.50 88 VAL A CA 1
ATOM 679 C C . VAL A 1 88 ? 8.354 -5.571 9.991 1.00 91.50 88 VAL A C 1
ATOM 681 O O . VAL A 1 88 ? 7.836 -6.514 9.391 1.00 91.50 88 VAL A O 1
ATOM 684 N N . THR A 1 89 ? 8.119 -5.352 11.284 1.00 91.69 89 THR A N 1
ATOM 685 C CA . THR A 1 89 ? 7.136 -6.130 12.048 1.00 91.69 89 THR A CA 1
ATOM 686 C C . THR A 1 89 ? 5.738 -5.607 11.747 1.00 91.69 89 THR A C 1
ATOM 688 O O . THR A 1 89 ? 5.364 -4.535 12.217 1.00 91.69 89 THR A O 1
ATOM 691 N N . LEU A 1 90 ? 4.966 -6.359 10.966 1.00 92.62 90 LEU A N 1
ATOM 692 C CA . LEU A 1 90 ? 3.591 -6.015 10.612 1.00 92.62 90 LEU A CA 1
ATOM 693 C C . LEU A 1 90 ? 2.618 -6.701 11.575 1.00 92.62 90 LEU A C 1
ATOM 695 O O . LEU A 1 90 ? 2.659 -7.922 11.731 1.00 92.62 90 LEU A O 1
ATOM 699 N N . THR A 1 91 ? 1.763 -5.923 12.237 1.00 92.44 91 THR A N 1
ATOM 700 C CA . THR A 1 91 ? 0.810 -6.432 13.236 1.00 92.44 91 THR A CA 1
ATOM 701 C C . THR A 1 91 ? -0.618 -6.022 12.895 1.00 92.44 91 THR A C 1
ATOM 703 O O . THR A 1 91 ? -0.884 -4.852 12.630 1.00 92.44 91 THR A O 1
ATOM 706 N N . ASP A 1 92 ? -1.545 -6.975 12.949 1.00 90.69 92 ASP A N 1
ATOM 707 C CA . ASP A 1 92 ? -2.977 -6.685 12.900 1.00 90.69 92 ASP A CA 1
ATOM 708 C C . ASP A 1 92 ? -3.492 -6.319 14.302 1.00 90.69 92 ASP A C 1
ATOM 710 O O . ASP A 1 92 ? -3.228 -7.018 15.284 1.00 90.69 92 ASP A O 1
ATOM 714 N N . GLY A 1 93 ? -4.253 -5.230 14.388 1.00 85.81 93 GLY A N 1
ATOM 715 C CA . GLY A 1 93 ? -4.811 -4.678 15.620 1.00 85.81 93 GLY A CA 1
ATOM 716 C C . GLY A 1 93 ? -4.029 -3.485 16.185 1.00 85.81 93 GLY A C 1
ATOM 717 O O . GLY A 1 93 ? -2.945 -3.141 15.707 1.00 85.81 93 GLY A O 1
ATOM 718 N N . PRO A 1 94 ? -4.573 -2.824 17.221 1.00 82.88 94 PRO A N 1
ATOM 719 C CA . PRO A 1 94 ? -3.926 -1.677 17.839 1.00 82.88 94 PRO A CA 1
ATOM 720 C C . PRO A 1 94 ? -2.631 -2.103 18.540 1.00 82.88 94 PRO A C 1
ATOM 722 O O . PRO A 1 94 ? -2.633 -2.994 19.390 1.00 82.88 94 PRO A O 1
ATOM 725 N N . SER A 1 95 ? -1.528 -1.424 18.224 1.00 84.88 95 SER A N 1
ATOM 726 C CA . SER A 1 95 ? -0.232 -1.632 18.872 1.00 84.88 95 SER A CA 1
ATOM 727 C C . SER A 1 95 ? 0.357 -0.303 19.322 1.00 84.88 95 SER A C 1
ATOM 729 O O . SER A 1 95 ? 0.527 0.613 18.520 1.00 84.88 95 SER A O 1
ATOM 731 N N . ALA A 1 96 ? 0.684 -0.204 20.611 1.00 79.62 96 ALA A N 1
ATOM 732 C CA . ALA A 1 96 ? 1.365 0.962 21.175 1.00 79.62 96 ALA A CA 1
ATOM 733 C C . ALA A 1 96 ? 2.875 0.967 20.880 1.00 79.62 96 ALA A C 1
ATOM 735 O O . ALA A 1 96 ? 3.517 2.009 20.997 1.00 79.62 96 ALA A O 1
ATOM 736 N N . ASP A 1 97 ? 3.425 -0.186 20.492 1.00 84.56 97 ASP A N 1
ATOM 737 C CA . ASP A 1 97 ? 4.851 -0.373 20.220 1.00 84.56 97 ASP A CA 1
ATOM 738 C C . ASP A 1 97 ? 5.202 -0.142 18.739 1.00 84.56 97 ASP A C 1
ATOM 740 O O . ASP A 1 97 ? 6.373 -0.184 18.366 1.00 84.56 97 ASP A O 1
ATOM 744 N N . ALA A 1 98 ? 4.199 0.103 17.888 1.00 89.38 98 ALA A N 1
ATOM 745 C CA . ALA A 1 98 ? 4.398 0.363 16.469 1.00 89.38 98 ALA A CA 1
ATOM 746 C C . ALA A 1 98 ? 4.900 1.793 16.209 1.00 89.38 98 ALA A C 1
ATOM 748 O O . ALA A 1 98 ? 4.485 2.758 16.854 1.00 89.38 98 ALA A O 1
ATOM 749 N N . ASP A 1 99 ? 5.780 1.938 15.219 1.00 90.88 99 ASP A N 1
ATOM 750 C CA . ASP A 1 99 ? 6.313 3.232 14.792 1.00 90.88 99 ASP A CA 1
ATOM 751 C C . ASP A 1 99 ? 5.295 4.013 13.945 1.00 90.88 99 ASP A C 1
ATOM 753 O O . ASP A 1 99 ? 5.257 5.247 14.009 1.00 90.88 99 ASP A O 1
ATOM 757 N N . ALA A 1 100 ? 4.450 3.291 13.203 1.00 91.69 100 ALA A N 1
ATOM 758 C CA . ALA A 1 100 ? 3.286 3.810 12.495 1.00 91.69 100 ALA A CA 1
ATOM 759 C C . ALA A 1 100 ? 2.059 2.925 12.746 1.00 91.69 100 ALA A C 1
ATOM 761 O O . ALA A 1 100 ? 2.134 1.697 12.703 1.00 91.69 100 ALA A O 1
ATOM 762 N N . VAL A 1 101 ? 0.919 3.565 12.975 1.00 92.06 101 VAL A N 1
ATOM 763 C CA . VAL A 1 101 ? -0.381 2.923 13.151 1.00 92.06 101 VAL A CA 1
ATOM 764 C C . VAL A 1 101 ? -1.337 3.496 12.119 1.00 92.06 101 VAL A C 1
ATOM 766 O O . VAL A 1 101 ? -1.599 4.703 12.106 1.00 92.06 101 VAL A O 1
ATOM 769 N N . ALA A 1 102 ? -1.862 2.620 11.269 1.00 92.75 102 ALA A N 1
ATOM 770 C CA . ALA A 1 102 ? -2.938 2.937 10.350 1.00 92.75 102 ALA A CA 1
ATOM 771 C C . ALA A 1 102 ? -4.271 2.499 10.952 1.00 92.75 102 ALA A C 1
ATOM 773 O O . ALA A 1 102 ? -4.521 1.309 11.112 1.00 92.75 102 ALA A O 1
ATOM 774 N N . THR A 1 103 ? -5.134 3.454 11.280 1.00 93.00 103 THR A N 1
ATOM 775 C CA . THR A 1 103 ? -6.481 3.184 11.783 1.00 93.00 103 THR A CA 1
ATOM 776 C C . THR A 1 103 ? -7.495 3.373 10.665 1.00 93.00 103 THR A C 1
ATOM 778 O O . THR A 1 103 ? -7.600 4.461 10.094 1.00 93.00 103 THR A O 1
ATOM 781 N N . VAL A 1 104 ? -8.267 2.332 10.364 1.00 92.44 104 VAL A N 1
ATOM 782 C CA . VAL A 1 104 ? -9.338 2.381 9.362 1.00 92.44 104 VAL A CA 1
ATOM 783 C C . VAL A 1 104 ? -10.680 2.447 10.079 1.00 92.44 104 VAL A C 1
ATOM 785 O O . VAL A 1 104 ? -11.003 1.579 10.884 1.00 92.44 104 VAL A O 1
ATOM 788 N N . THR A 1 105 ? -11.466 3.481 9.786 1.00 92.31 105 THR A N 1
ATOM 789 C CA . THR A 1 105 ? -12.785 3.727 10.392 1.00 92.31 105 THR A CA 1
ATOM 790 C C . THR A 1 105 ? -13.850 3.930 9.321 1.00 92.31 105 THR A C 1
ATOM 792 O O . THR A 1 105 ? -13.536 4.325 8.198 1.00 92.31 105 THR A O 1
ATOM 795 N N . VAL A 1 106 ? -15.120 3.707 9.667 1.00 90.75 106 VAL A N 1
ATOM 796 C CA . VAL A 1 106 ? -16.263 4.086 8.820 1.00 90.75 106 VAL A CA 1
ATOM 797 C C . VAL A 1 106 ? -16.895 5.358 9.372 1.00 90.75 106 VAL A C 1
ATOM 799 O O . VAL A 1 106 ? -17.248 5.436 10.548 1.00 90.75 106 VAL A O 1
ATOM 802 N N . SER A 1 107 ? -17.064 6.370 8.525 1.00 83.69 107 SER A N 1
ATOM 803 C CA . SER A 1 107 ? -17.679 7.639 8.902 1.00 83.69 107 SER A CA 1
ATOM 804 C C . SER A 1 107 ? -18.641 8.092 7.812 1.00 83.69 107 SER A C 1
ATOM 806 O O . SER A 1 107 ? -18.222 8.474 6.727 1.00 83.69 107 SER A O 1
ATOM 808 N N . GLY A 1 108 ? -19.945 8.038 8.097 1.00 74.19 108 GLY A N 1
ATOM 809 C CA . GLY A 1 108 ? -20.978 8.527 7.175 1.00 74.19 108 GLY A CA 1
ATOM 810 C C . GLY A 1 108 ? -21.194 7.685 5.912 1.00 74.19 108 GLY A C 1
ATOM 811 O O . GLY A 1 108 ? -21.871 8.155 5.007 1.00 74.19 108 GLY A O 1
ATOM 812 N N . GLY A 1 109 ? -20.660 6.460 5.857 1.00 78.94 109 GLY A N 1
ATOM 813 C CA . GLY A 1 109 ? -20.704 5.590 4.673 1.00 78.94 109 GLY A CA 1
ATOM 814 C C . GLY A 1 109 ? -19.378 5.511 3.914 1.00 78.94 109 GLY A C 1
ATOM 815 O O . GLY A 1 109 ? -19.218 4.620 3.085 1.00 78.94 109 GLY A O 1
ATOM 816 N N . ASP A 1 1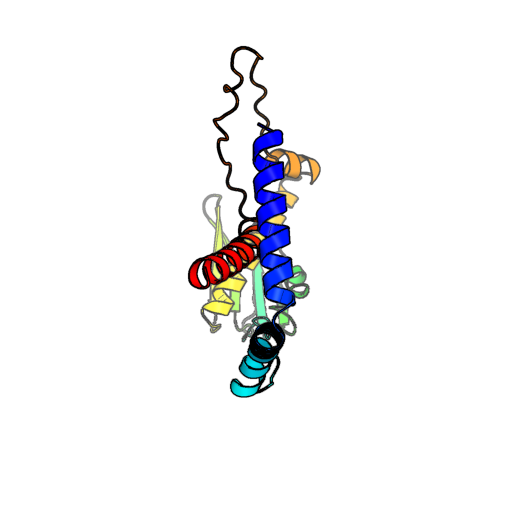10 ? -18.414 6.367 4.258 1.00 85.94 110 ASP A N 1
ATOM 817 C CA . ASP A 1 110 ? -17.074 6.363 3.676 1.00 85.94 110 ASP A CA 1
ATOM 818 C C . ASP A 1 110 ? -16.058 5.712 4.620 1.00 85.94 110 ASP A C 1
ATOM 820 O O . ASP A 1 110 ? -16.161 5.814 5.850 1.00 85.94 110 ASP A O 1
ATOM 824 N N . TYR A 1 111 ? -15.043 5.075 4.037 1.00 88.31 111 TYR A N 1
ATOM 825 C CA . TYR A 1 111 ? -13.886 4.569 4.770 1.00 88.31 111 TYR A CA 1
ATOM 826 C C . TYR A 1 111 ? -12.860 5.688 4.941 1.00 88.31 111 TYR A C 1
ATOM 828 O O . TYR A 1 111 ? -12.473 6.347 3.977 1.00 88.31 111 TYR A O 1
ATOM 836 N N . ARG A 1 112 ? -12.404 5.905 6.174 1.00 90.19 112 ARG A N 1
ATOM 837 C CA . ARG A 1 112 ? -11.365 6.878 6.509 1.00 90.19 112 ARG A CA 1
ATOM 838 C C . ARG A 1 112 ? -10.158 6.161 7.086 1.00 90.19 112 ARG A C 1
ATOM 840 O O . ARG A 1 112 ? -10.269 5.494 8.112 1.00 90.19 112 ARG A O 1
ATOM 847 N N . VAL A 1 113 ? -9.009 6.374 6.455 1.00 92.00 113 VAL A N 1
ATOM 848 C CA . VAL A 1 113 ? -7.702 5.937 6.951 1.00 92.00 113 VAL A CA 1
ATOM 849 C C . VAL A 1 113 ? -7.070 7.102 7.706 1.00 92.00 113 VAL A C 1
ATOM 851 O O . VAL A 1 113 ? -6.952 8.206 7.180 1.00 92.00 113 VAL A O 1
ATOM 854 N N . THR A 1 114 ? -6.714 6.888 8.967 1.00 92.38 114 THR A N 1
ATOM 855 C CA . THR A 1 114 ? -5.995 7.853 9.802 1.00 92.38 114 THR A CA 1
ATOM 856 C C . THR A 1 114 ? -4.659 7.252 10.188 1.00 92.38 114 THR A C 1
ATOM 858 O O . THR A 1 114 ? -4.609 6.165 10.752 1.00 92.38 114 THR A O 1
ATOM 861 N N . LEU A 1 115 ? -3.579 7.957 9.866 1.00 92.62 115 LEU A N 1
ATOM 862 C CA . LEU A 1 115 ? -2.223 7.526 10.174 1.00 92.62 115 LEU A CA 1
ATOM 863 C C . LEU A 1 115 ? -1.716 8.298 11.385 1.00 92.62 115 LEU A C 1
ATOM 865 O O . LEU A 1 115 ? -1.835 9.522 11.453 1.00 92.62 115 LEU A O 1
ATOM 869 N N . THR A 1 116 ? -1.153 7.577 12.343 1.00 90.44 116 THR A N 1
ATOM 870 C CA . THR A 1 116 ? -0.570 8.145 13.559 1.00 90.44 116 THR A CA 1
ATOM 871 C C . THR A 1 116 ? 0.745 7.449 13.857 1.00 90.44 116 THR A C 1
ATOM 873 O O . THR A 1 116 ? 0.914 6.282 13.524 1.00 90.44 116 THR A O 1
ATOM 876 N N . GLY A 1 117 ? 1.698 8.155 14.456 1.00 89.31 117 GLY A N 1
ATOM 877 C CA . GLY A 1 117 ? 2.996 7.570 14.770 1.00 89.31 117 GLY A CA 1
ATOM 878 C C . GLY A 1 117 ? 4.134 8.569 14.667 1.00 89.31 117 GLY A C 1
ATOM 879 O O . GLY A 1 117 ? 3.921 9.775 14.547 1.00 89.31 117 GLY A O 1
ATOM 880 N N . LYS A 1 118 ? 5.348 8.031 14.734 1.00 89.62 118 LYS A N 1
ATOM 881 C CA . LYS A 1 118 ? 6.622 8.764 14.668 1.00 89.62 118 LYS A CA 1
ATOM 882 C C . LYS A 1 118 ? 7.405 8.476 13.379 1.00 89.62 118 LYS A C 1
ATOM 884 O O . LYS A 1 118 ? 8.561 8.875 13.281 1.00 89.62 118 LYS A O 1
ATOM 889 N N . ALA A 1 119 ? 6.804 7.738 12.449 1.00 91.00 119 ALA A N 1
ATOM 890 C CA . ALA A 1 119 ? 7.386 7.412 11.155 1.00 91.00 119 ALA A CA 1
ATOM 891 C C . ALA A 1 119 ? 7.649 8.662 10.300 1.00 91.00 119 ALA A C 1
ATOM 893 O O . ALA A 1 119 ? 7.020 9.706 10.503 1.00 91.00 119 ALA A O 1
ATOM 894 N N . GLY A 1 120 ? 8.593 8.551 9.361 1.00 88.12 120 GLY A N 1
ATOM 895 C CA . GLY A 1 120 ? 8.899 9.623 8.417 1.00 88.12 120 GLY A CA 1
ATOM 896 C C . GLY A 1 120 ? 7.745 9.883 7.446 1.00 88.12 120 GLY A C 1
ATOM 897 O O . GLY A 1 120 ? 6.862 9.046 7.278 1.00 88.12 120 GLY A O 1
ATOM 898 N N . GLU A 1 121 ? 7.753 11.046 6.791 1.00 89.94 121 GLU A N 1
ATOM 899 C CA . GLU A 1 121 ? 6.722 11.420 5.808 1.00 89.94 121 GLU A CA 1
ATOM 900 C C . GLU A 1 121 ? 6.629 10.409 4.656 1.00 89.94 121 GLU A C 1
ATOM 902 O O . GLU A 1 121 ? 5.530 10.013 4.282 1.00 89.94 121 GLU A O 1
ATOM 907 N N . GLU A 1 122 ? 7.774 9.930 4.166 1.00 89.25 122 GLU A N 1
ATOM 908 C CA . GLU A 1 122 ? 7.850 8.915 3.111 1.00 89.25 122 GLU A CA 1
ATOM 909 C C . GLU A 1 122 ? 7.210 7.586 3.542 1.00 89.25 122 GLU A C 1
ATOM 911 O O . GLU A 1 122 ? 6.316 7.094 2.857 1.00 89.25 122 GLU A O 1
ATOM 916 N N . ASP A 1 123 ? 7.590 7.047 4.708 1.00 91.75 123 ASP A N 1
ATOM 917 C CA . ASP A 1 123 ? 7.004 5.807 5.244 1.00 91.75 123 ASP A CA 1
ATOM 918 C C . ASP A 1 123 ? 5.488 5.949 5.449 1.00 91.75 123 ASP A C 1
ATOM 920 O O . ASP A 1 123 ? 4.724 5.016 5.199 1.00 91.75 123 ASP A O 1
ATOM 924 N N . MET A 1 124 ? 5.039 7.120 5.914 1.00 92.75 124 MET A N 1
ATOM 925 C CA . MET A 1 124 ? 3.622 7.408 6.124 1.00 92.75 124 MET A CA 1
ATOM 926 C C . MET A 1 124 ? 2.858 7.490 4.802 1.00 92.75 124 MET A C 1
ATOM 928 O O . MET A 1 124 ? 1.728 7.009 4.738 1.00 92.75 124 MET A O 1
ATOM 932 N N . ASP A 1 125 ? 3.443 8.058 3.748 1.00 92.62 125 ASP A N 1
ATOM 933 C CA . ASP A 1 125 ? 2.792 8.128 2.440 1.00 92.62 125 ASP A CA 1
ATOM 934 C C . ASP A 1 125 ? 2.728 6.755 1.755 1.00 92.62 125 ASP A C 1
ATOM 936 O O . ASP A 1 125 ? 1.669 6.358 1.260 1.00 92.62 125 ASP A O 1
ATOM 940 N N . TYR A 1 126 ? 3.802 5.965 1.840 1.00 92.50 126 TYR A N 1
ATOM 941 C CA . TYR A 1 126 ? 3.792 4.569 1.396 1.00 92.50 126 TYR A CA 1
ATOM 942 C C . TYR A 1 126 ? 2.771 3.731 2.168 1.00 92.50 126 TYR A C 1
ATOM 944 O O . TYR A 1 126 ? 2.010 2.962 1.571 1.00 92.50 126 TYR A O 1
ATOM 952 N N . LEU A 1 127 ? 2.702 3.894 3.494 1.00 93.06 127 LEU A N 1
ATOM 953 C CA . LEU A 1 127 ? 1.712 3.211 4.323 1.00 93.06 127 LEU A CA 1
ATOM 954 C C . LEU A 1 127 ? 0.290 3.629 3.949 1.00 93.06 127 LEU A C 1
ATOM 956 O O . LEU A 1 127 ? -0.592 2.777 3.855 1.00 93.06 127 LEU A O 1
ATOM 960 N N . ARG A 1 128 ? 0.063 4.925 3.698 1.00 94.00 128 ARG A N 1
ATOM 961 C CA . ARG A 1 128 ? -1.225 5.454 3.235 1.00 94.00 128 ARG A CA 1
ATOM 962 C C . ARG A 1 128 ? -1.673 4.737 1.973 1.00 94.00 128 ARG A C 1
ATOM 964 O O . ARG A 1 128 ? -2.789 4.226 1.938 1.00 94.00 128 ARG A O 1
ATOM 971 N N . TRP A 1 129 ? -0.814 4.710 0.959 1.00 93.19 129 TRP A N 1
ATOM 972 C CA . TRP A 1 129 ? -1.123 4.102 -0.329 1.00 93.19 129 TRP A CA 1
ATOM 973 C C . TRP A 1 129 ? -1.395 2.600 -0.186 1.00 93.19 129 TRP A C 1
ATOM 975 O O . TRP A 1 129 ? -2.426 2.110 -0.647 1.00 93.19 129 TRP A O 1
ATOM 985 N N . SER A 1 130 ? -0.546 1.901 0.571 1.00 93.25 130 SER A N 1
ATOM 986 C CA . SER A 1 130 ? -0.684 0.463 0.823 1.00 93.25 130 SER A CA 1
ATOM 987 C C . SER A 1 130 ? -1.995 0.120 1.542 1.00 93.25 130 SER A C 1
ATOM 989 O O . SER A 1 130 ? -2.702 -0.805 1.152 1.00 93.25 130 SER A O 1
ATOM 991 N N . VAL A 1 131 ? -2.362 0.872 2.585 1.00 93.56 131 VAL A N 1
ATOM 992 C CA . VAL A 1 131 ? -3.590 0.620 3.360 1.00 93.56 131 VAL A CA 1
ATOM 993 C C . VAL A 1 131 ? -4.841 0.986 2.569 1.00 93.56 131 VAL A C 1
ATOM 995 O O . VAL A 1 131 ? -5.847 0.293 2.686 1.00 93.56 131 VAL A O 1
ATOM 998 N N . VAL A 1 132 ? -4.804 2.043 1.752 1.00 93.06 132 VAL A N 1
ATOM 999 C CA . VAL A 1 132 ? -5.923 2.375 0.855 1.00 93.06 132 VAL A CA 1
ATOM 1000 C C . VAL A 1 132 ? -6.177 1.232 -0.125 1.00 93.06 132 VAL A C 1
ATOM 1002 O O . VAL A 1 132 ? -7.319 0.794 -0.231 1.00 93.06 132 VAL A O 1
ATOM 1005 N N . SER A 1 133 ? -5.122 0.695 -0.740 1.00 92.75 133 SER A N 1
ATOM 1006 C CA . SER A 1 133 ? -5.215 -0.468 -1.629 1.00 92.75 133 SER A CA 1
ATOM 1007 C C . SER A 1 133 ? -5.823 -1.688 -0.917 1.00 92.75 133 SER A C 1
ATOM 1009 O O . SER A 1 133 ? -6.814 -2.247 -1.380 1.00 92.75 133 SER A O 1
ATOM 1011 N N . LEU A 1 134 ? -5.361 -2.012 0.300 1.00 92.62 134 LEU A N 1
ATOM 1012 C CA . LEU A 1 134 ? -5.969 -3.084 1.105 1.00 92.62 134 LEU A CA 1
ATOM 1013 C C . LEU A 1 134 ? -7.465 -2.867 1.381 1.00 92.62 134 LEU A C 1
ATOM 1015 O O . LEU A 1 134 ? -8.241 -3.823 1.414 1.00 92.62 134 LEU A O 1
ATOM 1019 N N . VAL A 1 135 ? -7.875 -1.621 1.635 1.00 92.38 135 VAL A N 1
ATOM 1020 C CA . VAL A 1 135 ? -9.285 -1.282 1.858 1.00 92.38 135 VAL A CA 1
ATOM 1021 C C . VAL A 1 135 ? -10.093 -1.456 0.579 1.00 92.38 135 VAL A C 1
ATOM 1023 O O . VAL A 1 135 ? -11.215 -1.955 0.646 1.00 92.38 135 VAL A O 1
ATOM 1026 N N . GLU A 1 136 ? -9.554 -1.079 -0.575 1.00 90.38 136 GLU A N 1
ATOM 1027 C CA . GLU A 1 136 ? -10.199 -1.290 -1.872 1.00 90.38 136 GLU A CA 1
ATOM 1028 C C . GLU A 1 136 ? -10.392 -2.780 -2.163 1.00 90.38 136 GLU A C 1
ATOM 1030 O O . GLU A 1 136 ? -11.526 -3.205 -2.404 1.00 90.38 136 GLU A O 1
ATOM 1035 N N . ASP A 1 137 ? -9.343 -3.585 -2.003 1.00 89.44 137 ASP A N 1
ATOM 1036 C CA . ASP A 1 137 ? -9.397 -5.038 -2.178 1.00 89.44 137 ASP A CA 1
ATOM 1037 C C . ASP A 1 137 ? -10.420 -5.685 -1.237 1.00 89.44 137 ASP A C 1
ATOM 1039 O O . ASP A 1 137 ? -11.267 -6.481 -1.655 1.00 89.44 137 ASP A O 1
ATOM 1043 N N . ALA A 1 138 ? -10.414 -5.302 0.043 1.00 89.38 138 ALA A N 1
ATOM 1044 C CA . ALA A 1 138 ? -11.367 -5.824 1.015 1.00 89.38 138 ALA A CA 1
ATOM 1045 C C . ALA A 1 138 ? -12.811 -5.403 0.707 1.00 89.38 138 ALA A C 1
ATOM 1047 O O . ALA A 1 138 ? -13.739 -6.177 0.947 1.00 89.38 138 ALA A O 1
ATOM 1048 N N . ARG A 1 139 ? -13.029 -4.200 0.158 1.00 89.00 139 ARG A N 1
ATOM 1049 C CA . ARG A 1 139 ? -14.358 -3.741 -0.281 1.00 89.00 139 ARG A CA 1
ATOM 1050 C C . ARG A 1 139 ? -14.854 -4.527 -1.485 1.00 89.00 139 ARG A C 1
ATOM 1052 O O . ARG A 1 139 ? -16.022 -4.909 -1.504 1.00 89.00 139 ARG A O 1
ATOM 1059 N N . ILE A 1 140 ? -13.988 -4.773 -2.463 1.00 88.44 140 ILE A N 1
ATOM 1060 C CA . ILE A 1 140 ? -14.288 -5.593 -3.641 1.00 88.44 140 ILE A CA 1
ATOM 1061 C C . ILE A 1 140 ? -14.665 -7.011 -3.200 1.00 88.44 140 ILE A C 1
ATOM 1063 O O . ILE A 1 140 ? -15.723 -7.521 -3.583 1.00 88.44 140 ILE A O 1
ATOM 1067 N N . ALA A 1 141 ? -13.852 -7.608 -2.324 1.00 87.00 141 ALA A N 1
ATOM 1068 C CA . ALA A 1 141 ? -14.098 -8.934 -1.773 1.00 87.00 141 ALA A CA 1
ATOM 1069 C C . ALA A 1 141 ? -15.417 -8.992 -0.981 1.00 87.00 141 ALA A C 1
ATOM 1071 O O . ALA A 1 141 ? -16.213 -9.913 -1.167 1.00 87.00 141 ALA A O 1
ATOM 1072 N N . ALA A 1 142 ? -15.696 -7.986 -0.143 1.00 86.69 142 ALA A N 1
ATOM 1073 C CA . ALA A 1 142 ? -16.941 -7.894 0.622 1.00 86.69 142 ALA A CA 1
ATOM 1074 C C . ALA A 1 142 ? -18.179 -7.681 -0.267 1.00 86.69 142 ALA A C 1
ATOM 1076 O O . ALA A 1 142 ? -19.263 -8.160 0.065 1.00 86.69 142 ALA A O 1
ATOM 1077 N N . ALA A 1 143 ? -18.029 -6.998 -1.404 1.00 86.88 143 ALA A N 1
ATOM 1078 C CA . ALA A 1 143 ? -19.087 -6.836 -2.397 1.00 86.88 143 ALA A CA 1
ATOM 1079 C C . ALA A 1 143 ? -19.362 -8.123 -3.200 1.00 86.88 143 ALA A C 1
ATOM 1081 O O . ALA A 1 143 ? -20.359 -8.189 -3.920 1.00 86.88 143 ALA A O 1
ATOM 1082 N N . GLY A 1 144 ? -18.506 -9.147 -3.077 1.00 85.50 144 GLY A N 1
ATOM 1083 C CA . GLY A 1 144 ? -18.631 -10.406 -3.810 1.00 85.50 144 GLY A CA 1
ATOM 1084 C C . GLY A 1 144 ? -18.430 -10.247 -5.318 1.00 85.50 144 GLY A C 1
ATOM 1085 O O . GLY A 1 144 ? -18.936 -11.064 -6.088 1.00 85.50 144 GLY A O 1
ATOM 1086 N N . ILE A 1 145 ? -17.734 -9.186 -5.738 1.00 85.50 145 ILE A N 1
ATOM 1087 C CA . ILE A 1 145 ? -17.404 -8.942 -7.142 1.00 85.50 145 ILE A CA 1
ATOM 1088 C C . ILE A 1 145 ? -16.356 -9.974 -7.551 1.00 85.50 145 ILE A C 1
ATOM 1090 O O . ILE A 1 145 ? -15.299 -10.078 -6.936 1.00 85.50 145 ILE A O 1
ATOM 1094 N N . THR A 1 146 ? -16.664 -10.765 -8.574 1.00 83.75 146 THR A N 1
ATOM 1095 C CA . THR A 1 146 ? -15.706 -11.736 -9.128 1.00 83.75 146 THR A CA 1
ATOM 1096 C C . THR A 1 146 ? -14.636 -11.031 -9.960 1.00 83.75 146 THR A C 1
ATOM 1098 O O . THR A 1 146 ? -14.933 -10.004 -10.568 1.00 83.75 146 THR A O 1
ATOM 1101 N N . ASP A 1 147 ? -13.448 -11.623 -10.095 1.00 81.88 147 ASP A N 1
ATOM 1102 C CA . ASP A 1 147 ? -12.362 -11.073 -10.927 1.00 81.88 147 ASP A CA 1
ATOM 1103 C C . ASP A 1 147 ? -12.817 -10.762 -12.362 1.00 81.88 147 ASP A C 1
ATOM 1105 O O . ASP A 1 147 ? -12.482 -9.720 -12.909 1.00 81.88 147 ASP A O 1
ATOM 1109 N N . ALA A 1 148 ? -13.679 -11.604 -12.945 1.00 80.56 148 ALA A N 1
ATOM 1110 C CA . ALA A 1 148 ? -14.247 -11.373 -14.276 1.00 80.56 148 ALA A CA 1
ATOM 1111 C C . ALA A 1 148 ? -15.187 -10.152 -14.333 1.00 80.56 148 ALA A C 1
ATOM 1113 O O . ALA A 1 148 ? -15.260 -9.455 -15.339 1.00 80.56 148 ALA A O 1
ATOM 1114 N N . GLN A 1 149 ? -15.936 -9.882 -13.261 1.00 84.25 149 GLN A N 1
ATOM 1115 C CA . GLN A 1 149 ? -16.762 -8.672 -13.164 1.00 84.25 149 GLN A CA 1
ATOM 1116 C C . GLN A 1 149 ? -15.905 -7.434 -12.923 1.00 84.25 149 GLN A C 1
ATOM 1118 O O . GLN A 1 149 ? -16.255 -6.357 -13.402 1.00 84.25 149 GLN A O 1
ATOM 1123 N N . LEU A 1 150 ? -14.797 -7.595 -12.201 1.00 84.38 150 LEU A N 1
ATOM 1124 C CA . LEU A 1 150 ? -13.805 -6.552 -12.032 1.00 84.38 150 LEU A CA 1
ATOM 1125 C C . LEU A 1 150 ? -13.191 -6.203 -13.393 1.00 84.38 150 LEU A C 1
ATOM 1127 O O . LEU A 1 150 ? -13.258 -5.059 -13.810 1.00 84.38 150 LEU A O 1
ATOM 1131 N N . GLU A 1 151 ? -12.720 -7.187 -14.153 1.00 84.19 151 GLU A N 1
ATOM 1132 C CA . GLU A 1 151 ? -12.168 -6.988 -15.498 1.00 84.19 151 GLU A CA 1
ATOM 1133 C C . GLU A 1 151 ? -13.150 -6.276 -16.438 1.00 84.19 151 GLU A C 1
ATOM 1135 O O . GLU A 1 151 ? -12.747 -5.419 -17.212 1.00 84.19 151 GLU A O 1
ATOM 1140 N N . ILE A 1 152 ? -14.455 -6.545 -16.331 1.00 84.31 152 ILE A N 1
ATOM 1141 C CA . ILE A 1 152 ? -15.476 -5.799 -17.087 1.00 84.31 152 ILE A CA 1
ATOM 1142 C C . ILE A 1 152 ? -15.605 -4.346 -16.600 1.00 84.31 152 ILE A C 1
ATOM 1144 O O . ILE A 1 152 ? -15.866 -3.455 -17.402 1.00 84.31 152 ILE A O 1
ATOM 1148 N N . LEU A 1 153 ? -15.470 -4.098 -15.295 1.00 85.56 153 LEU A N 1
ATOM 1149 C CA . LEU A 1 153 ? -15.606 -2.768 -14.698 1.00 85.56 153 LEU A CA 1
ATOM 1150 C C . LEU A 1 153 ? -14.397 -1.864 -14.982 1.00 85.56 153 LEU A C 1
ATOM 1152 O O . LEU A 1 153 ? -14.576 -0.661 -15.154 1.00 85.56 153 LEU A O 1
ATOM 1156 N N . TRP A 1 154 ? -13.196 -2.441 -15.035 1.00 82.12 154 TRP A N 1
ATOM 1157 C CA . TRP A 1 154 ? -11.947 -1.746 -15.374 1.00 82.12 154 TRP A CA 1
ATOM 1158 C C . TRP A 1 154 ? -11.577 -1.867 -16.856 1.00 82.12 154 TRP A C 1
ATOM 1160 O O . TRP A 1 154 ? -10.631 -1.227 -17.308 1.00 82.12 154 TRP A O 1
ATOM 1170 N N . GLY A 1 155 ? -12.301 -2.696 -17.605 1.00 80.38 155 GLY A N 1
ATOM 1171 C CA . GLY A 1 155 ? -12.058 -2.947 -19.015 1.00 80.38 155 GLY A CA 1
ATOM 1172 C C . GLY A 1 155 ? -12.372 -1.731 -19.877 1.00 80.38 155 GLY A C 1
ATOM 1173 O O . GLY A 1 155 ? -13.313 -0.976 -19.624 1.00 80.38 155 GLY A O 1
ATOM 1174 N N . GLU A 1 156 ? -11.584 -1.566 -20.933 1.00 75.06 156 GLU A N 1
ATOM 1175 C CA . GLU A 1 156 ? -11.792 -0.522 -21.928 1.00 75.06 156 GLU A CA 1
ATOM 1176 C C . GLU A 1 156 ? -13.145 -0.702 -22.638 1.00 75.06 156 GLU A C 1
ATOM 1178 O O . GLU A 1 156 ? -13.548 -1.810 -23.015 1.00 75.06 156 GLU A O 1
ATOM 1183 N N . TYR A 1 157 ? -13.871 0.399 -22.836 1.00 70.50 157 TYR A N 1
ATOM 1184 C CA . TYR A 1 157 ? -15.144 0.377 -23.546 1.00 70.50 157 TYR A CA 1
ATOM 1185 C C . TYR A 1 157 ? -14.911 0.510 -25.058 1.00 70.50 157 TYR A C 1
ATOM 1187 O O . TYR A 1 157 ? -14.581 1.568 -25.581 1.00 70.50 157 TYR A O 1
ATOM 1195 N N . GLY A 1 158 ? -15.156 -0.566 -25.803 1.00 71.50 158 GLY A N 1
ATOM 1196 C CA . GLY A 1 158 ? -15.135 -0.512 -27.264 1.00 71.50 158 GLY A CA 1
ATOM 1197 C C . GLY A 1 158 ? -16.374 0.195 -27.822 1.00 71.50 158 GLY A C 1
ATOM 1198 O O . GLY A 1 158 ? -17.488 -0.328 -27.735 1.00 71.50 158 GLY A O 1
ATOM 1199 N N . VAL A 1 159 ? -16.206 1.359 -28.452 1.00 72.56 159 VAL A N 1
ATOM 1200 C CA . VAL A 1 159 ? -17.294 2.024 -29.190 1.00 72.56 159 VAL A CA 1
ATOM 1201 C C . VAL A 1 159 ? -17.340 1.492 -30.624 1.00 72.56 159 VAL A 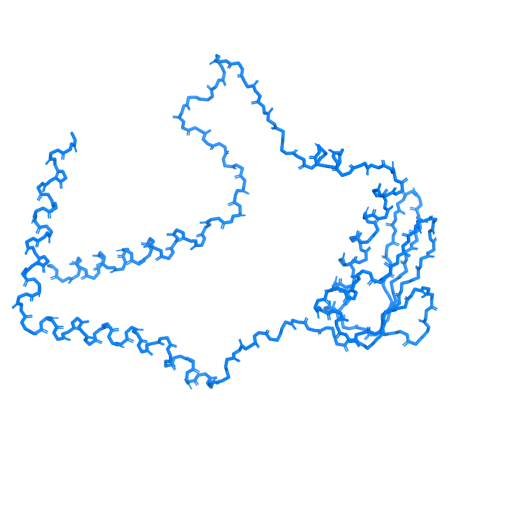C 1
ATOM 1203 O O . VAL A 1 159 ? -16.530 1.859 -31.472 1.00 72.56 159 VAL A O 1
ATOM 1206 N N . VAL A 1 160 ? -18.327 0.646 -30.934 1.00 73.25 160 VAL A N 1
ATOM 1207 C CA . VAL A 1 160 ? -18.572 0.203 -32.316 1.00 73.25 160 VAL A CA 1
ATOM 1208 C C . VAL A 1 160 ? -19.403 1.259 -33.047 1.00 73.25 160 VAL A C 1
ATOM 1210 O O . VAL A 1 160 ? -20.625 1.323 -32.906 1.00 73.25 160 VAL A O 1
ATOM 1213 N N . LEU A 1 161 ? -18.735 2.097 -33.839 1.00 71.94 161 LEU A N 1
ATOM 1214 C CA . LEU A 1 161 ? -19.390 3.064 -34.722 1.00 71.94 161 LEU A CA 1
ATOM 1215 C C . LEU A 1 161 ? -19.941 2.361 -35.980 1.00 71.94 161 LEU A C 1
ATOM 1217 O O . LEU A 1 161 ? -19.262 1.497 -36.542 1.00 71.94 161 LEU A O 1
ATOM 1221 N N . PRO A 1 162 ? -21.142 2.726 -36.473 1.00 70.00 162 PRO A N 1
ATOM 1222 C CA . PRO A 1 162 ? -21.619 2.259 -37.773 1.00 70.00 162 PRO A CA 1
ATOM 1223 C C . PRO A 1 162 ? -20.665 2.719 -38.884 1.00 70.00 162 PRO A C 1
ATOM 1225 O O . PRO A 1 162 ? -20.074 3.793 -38.787 1.00 70.00 162 PRO A O 1
ATOM 1228 N N . ASP A 1 163 ? -20.547 1.943 -39.967 1.00 66.19 163 ASP A N 1
ATOM 1229 C CA . ASP A 1 163 ? -19.595 2.203 -41.066 1.00 66.19 163 ASP A CA 1
ATOM 1230 C C . ASP A 1 163 ? -19.705 3.615 -41.670 1.00 66.19 163 ASP A C 1
ATOM 1232 O O . ASP A 1 163 ? -18.729 4.145 -42.192 1.00 66.19 163 ASP A O 1
ATOM 1236 N N . SER A 1 164 ? -20.868 4.260 -41.549 1.00 65.62 164 SER A N 1
ATOM 1237 C CA . SER A 1 164 ? -21.119 5.642 -41.975 1.00 65.62 164 SER A CA 1
ATOM 1238 C C . SER A 1 164 ? -20.520 6.725 -41.068 1.00 65.62 164 SER A C 1
ATOM 1240 O O . SER A 1 164 ? -20.625 7.904 -41.396 1.00 65.62 164 SER A O 1
ATOM 1242 N N . MET A 1 165 ? -19.976 6.355 -39.907 1.00 59.81 165 MET A N 1
ATOM 1243 C CA . MET A 1 165 ? -19.507 7.26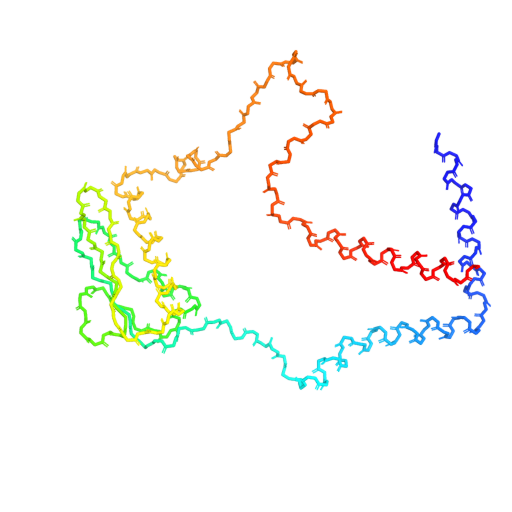9 -38.859 1.00 59.81 165 MET A CA 1
ATOM 1244 C C . MET A 1 165 ? -18.096 6.934 -38.364 1.00 59.81 165 MET A C 1
ATOM 1246 O O . MET A 1 165 ? -17.622 7.550 -37.412 1.00 59.81 165 MET A O 1
ATOM 1250 N N . ARG A 1 166 ? -17.416 5.983 -39.018 1.00 55.72 166 ARG A N 1
ATOM 1251 C CA . ARG A 1 166 ? -15.985 5.760 -38.803 1.00 55.72 166 ARG A CA 1
ATOM 1252 C C . ARG A 1 166 ? -15.241 7.056 -39.144 1.00 55.72 166 ARG A C 1
ATOM 1254 O O . ARG A 1 166 ? -15.511 7.624 -40.208 1.00 55.72 166 ARG A O 1
ATOM 1261 N N . PRO A 1 167 ? -14.346 7.548 -38.272 1.00 53.59 167 PRO A N 1
ATOM 1262 C CA . PRO A 1 167 ? -13.521 8.692 -38.616 1.00 53.59 167 PRO A CA 1
ATOM 1263 C C . PRO A 1 167 ? -12.738 8.345 -39.884 1.00 53.59 167 PRO A C 1
ATOM 1265 O O . PRO A 1 167 ? -12.219 7.238 -40.028 1.00 53.59 167 PRO A O 1
ATOM 1268 N N . VAL A 1 168 ? -12.721 9.281 -40.832 1.00 54.28 168 VAL A N 1
ATOM 1269 C CA . VAL A 1 168 ? -11.829 9.226 -41.993 1.00 54.28 168 VAL A CA 1
ATOM 1270 C C . VAL A 1 168 ? -10.422 9.030 -41.432 1.00 54.28 168 VAL A C 1
ATOM 1272 O O . VAL A 1 168 ? -10.055 9.779 -40.531 1.00 54.28 168 VAL A O 1
ATOM 1275 N N . GLU A 1 169 ? -9.716 7.991 -41.887 1.00 53.25 169 GLU A N 1
ATOM 1276 C CA . GLU A 1 169 ? -8.347 7.629 -41.485 1.00 53.25 169 GLU A CA 1
ATOM 1277 C C . GLU A 1 169 ? -7.469 8.890 -41.367 1.00 53.25 169 GLU A C 1
ATOM 1279 O O . GLU A 1 169 ? -7.014 9.383 -42.392 1.00 53.25 169 GLU A O 1
ATOM 1284 N N . ASP A 1 170 ? -7.358 9.455 -40.153 1.00 45.28 170 ASP A N 1
ATOM 1285 C CA . ASP A 1 170 ? -6.396 10.491 -39.704 1.00 45.28 170 ASP A CA 1
ATOM 1286 C C . ASP A 1 170 ? -6.779 11.208 -38.390 1.00 45.28 170 ASP A C 1
ATOM 1288 O O . ASP A 1 170 ? -6.080 12.126 -37.966 1.00 45.28 170 ASP A O 1
ATOM 1292 N N . VAL A 1 171 ? -7.839 10.805 -37.681 1.00 47.91 171 VAL A N 1
ATOM 1293 C CA . VAL A 1 171 ? -8.023 11.243 -36.284 1.00 47.91 171 VAL A CA 1
ATOM 1294 C C . VAL A 1 171 ? -7.913 10.036 -35.371 1.00 47.91 171 VAL A C 1
ATOM 1296 O O . VAL A 1 171 ? -8.913 9.485 -34.915 1.00 47.91 171 VAL A O 1
ATOM 1299 N N . ALA A 1 172 ? -6.668 9.618 -35.139 1.00 43.31 172 ALA A N 1
ATOM 1300 C CA . ALA A 1 172 ? -6.319 8.954 -33.896 1.00 43.31 172 ALA A CA 1
ATOM 1301 C C . ALA A 1 172 ? -6.693 9.926 -32.771 1.00 43.31 172 ALA A C 1
ATOM 1303 O O . ALA A 1 172 ? -6.110 11.003 -32.637 1.00 43.31 172 ALA A O 1
ATOM 1304 N N . ILE A 1 173 ? -7.749 9.601 -32.033 1.00 45.41 173 ILE A N 1
ATOM 1305 C CA . ILE A 1 173 ? -7.868 10.113 -30.678 1.00 45.41 173 ILE A CA 1
ATOM 1306 C C . ILE A 1 173 ? -6.848 9.272 -29.917 1.00 45.41 173 ILE A C 1
ATOM 1308 O O . ILE A 1 173 ? -7.105 8.097 -29.679 1.00 45.41 173 ILE A O 1
ATOM 1312 N N . ASP A 1 174 ? -5.662 9.845 -29.695 1.00 39.34 174 ASP A N 1
ATOM 1313 C CA . ASP A 1 174 ? -4.659 9.320 -28.766 1.00 39.34 174 ASP A CA 1
ATOM 1314 C C . ASP A 1 174 ? -5.338 9.225 -27.396 1.00 39.34 174 ASP A C 1
ATOM 1316 O O . ASP A 1 174 ? -5.449 10.216 -26.666 1.00 39.34 174 ASP A O 1
ATOM 1320 N N . ASP A 1 175 ? -5.856 8.041 -27.079 1.00 40.81 175 ASP A N 1
ATOM 1321 C CA . ASP A 1 175 ? -5.916 7.613 -25.695 1.00 40.81 175 ASP A CA 1
ATOM 1322 C C . ASP A 1 175 ? -4.475 7.409 -25.230 1.00 40.81 175 ASP A C 1
ATOM 1324 O O . ASP A 1 175 ? -3.588 7.012 -25.985 1.00 40.81 175 ASP A O 1
ATOM 1328 N N . TRP A 1 176 ? -4.235 7.812 -23.994 1.00 42.84 176 TRP A N 1
ATOM 1329 C CA . TRP A 1 176 ? -2.926 8.037 -23.416 1.00 42.84 176 TRP A CA 1
ATOM 1330 C C . TRP A 1 176 ? -2.200 6.698 -23.223 1.00 42.84 176 TRP A C 1
ATOM 1332 O O . TRP A 1 176 ? -2.216 6.135 -22.133 1.00 42.84 176 TRP A O 1
ATOM 1342 N N . GLU A 1 177 ? -1.553 6.191 -24.275 1.00 40.25 177 GLU A N 1
ATOM 1343 C CA . GLU A 1 177 ? -0.475 5.202 -24.177 1.00 40.25 177 GLU A CA 1
ATOM 1344 C C . GLU A 1 177 ? 0.751 5.882 -23.535 1.00 40.25 177 GLU A C 1
ATOM 1346 O O . GLU A 1 177 ? 1.724 6.271 -24.186 1.00 40.25 177 GLU A O 1
ATOM 1351 N N . GLU A 1 178 ? 0.703 6.051 -22.213 1.00 48.75 178 GLU A N 1
ATOM 1352 C CA . GLU A 1 178 ? 1.912 6.014 -21.393 1.00 48.75 178 GLU A CA 1
ATOM 1353 C C . GLU A 1 178 ? 2.443 4.576 -21.447 1.00 48.75 178 GLU A C 1
ATOM 1355 O O . GLU A 1 178 ? 2.011 3.752 -20.656 1.00 48.75 178 GLU A O 1
ATOM 1360 N N . ASP A 1 179 ? 3.311 4.259 -22.420 1.00 46.28 179 ASP A N 1
ATOM 1361 C CA . ASP A 1 179 ? 4.477 3.390 -22.150 1.00 46.28 179 ASP A CA 1
ATOM 1362 C C . ASP A 1 179 ? 5.514 3.241 -23.285 1.00 46.28 179 ASP A C 1
ATOM 1364 O O . ASP A 1 179 ? 6.642 2.848 -23.005 1.00 46.28 179 ASP A O 1
ATOM 1368 N N . ASP A 1 180 ? 5.268 3.668 -24.530 1.00 47.97 180 ASP A N 1
ATOM 1369 C CA . ASP A 1 180 ? 6.262 3.481 -25.618 1.00 47.97 180 ASP A CA 1
ATOM 1370 C 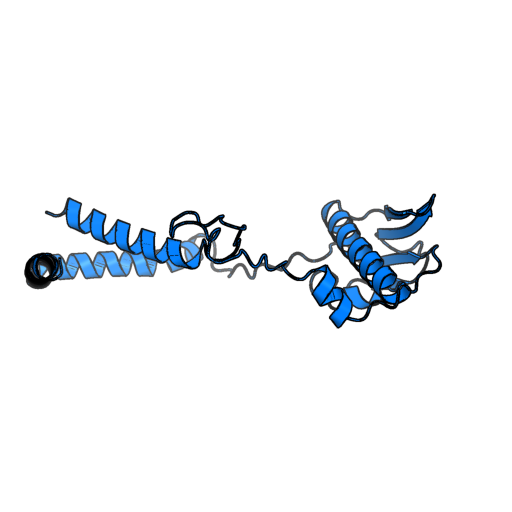C . ASP A 1 180 ? 7.085 4.736 -25.982 1.00 47.97 180 ASP A C 1
ATOM 1372 O O . ASP A 1 180 ? 7.827 4.765 -26.972 1.00 47.97 180 ASP A O 1
ATOM 1376 N N . PHE A 1 181 ? 7.026 5.797 -25.168 1.00 45.47 181 PHE A N 1
ATOM 1377 C CA . PHE A 1 181 ? 7.778 7.024 -25.460 1.00 45.47 181 PHE A CA 1
ATOM 1378 C C . PHE A 1 181 ? 9.298 6.855 -25.302 1.00 45.47 181 PHE A C 1
ATOM 1380 O O . PHE A 1 181 ? 10.053 7.611 -25.907 1.00 45.47 181 PHE A O 1
ATOM 1387 N N . MET A 1 182 ? 9.786 5.875 -24.531 1.00 48.19 182 MET A N 1
ATOM 1388 C CA . MET A 1 182 ? 11.229 5.721 -24.287 1.00 48.19 182 MET A CA 1
ATOM 1389 C C . MET A 1 182 ? 11.944 4.810 -25.295 1.00 48.19 182 MET A C 1
ATOM 1391 O O . MET A 1 182 ? 13.090 5.099 -25.643 1.00 48.19 182 MET A O 1
ATOM 1395 N N . ASP A 1 183 ? 11.294 3.781 -25.845 1.00 53.50 183 ASP A N 1
ATOM 1396 C CA . ASP A 1 183 ? 11.971 2.802 -26.716 1.00 53.50 183 ASP A CA 1
ATOM 1397 C C . ASP A 1 183 ? 12.207 3.316 -28.150 1.00 53.50 183 ASP A C 1
ATOM 1399 O O . ASP A 1 183 ? 13.244 3.040 -28.765 1.00 53.50 183 ASP A O 1
ATOM 1403 N N . GLY A 1 184 ? 11.311 4.156 -28.679 1.00 51.53 184 GLY A N 1
ATOM 1404 C CA . GLY A 1 184 ? 11.495 4.799 -29.988 1.00 51.53 184 GLY A CA 1
ATOM 1405 C C . GLY A 1 184 ? 12.451 5.999 -29.963 1.00 51.53 184 GLY A C 1
ATOM 1406 O O . GLY A 1 184 ? 13.134 6.291 -30.953 1.00 51.53 184 GLY A O 1
ATOM 1407 N N . PHE A 1 185 ? 12.541 6.683 -28.821 1.00 52.78 185 PHE A N 1
ATOM 1408 C CA . PHE A 1 185 ? 13.231 7.967 -28.689 1.00 52.78 185 PHE A CA 1
ATOM 1409 C C . PHE A 1 185 ? 14.754 7.815 -28.749 1.00 52.78 185 PHE A C 1
ATOM 1411 O O . PHE A 1 185 ? 15.419 8.546 -29.485 1.00 52.78 185 PHE A O 1
ATOM 1418 N N . TRP A 1 186 ? 15.330 6.812 -28.078 1.00 56.06 186 TRP A N 1
ATOM 1419 C CA . TRP A 1 186 ? 16.777 6.553 -28.145 1.00 56.06 186 TRP A CA 1
ATOM 1420 C C . TRP A 1 186 ? 17.241 6.181 -29.553 1.00 56.06 186 TRP A C 1
ATOM 1422 O O . TRP A 1 186 ? 18.296 6.634 -30.010 1.00 56.06 186 TRP A O 1
ATOM 1432 N N . VAL A 1 187 ? 16.431 5.405 -30.274 1.00 62.81 187 VAL A N 1
ATOM 1433 C CA . VAL A 1 187 ? 16.711 5.029 -31.662 1.00 62.81 187 VAL A CA 1
ATOM 1434 C C . VAL A 1 187 ? 16.638 6.265 -32.561 1.00 62.81 187 VAL A C 1
ATOM 1436 O O . VAL A 1 187 ? 17.548 6.506 -33.359 1.00 62.81 187 VAL A O 1
ATOM 1439 N N . GLN A 1 188 ? 15.614 7.102 -32.389 1.00 56.00 188 GLN A N 1
ATOM 1440 C CA . GLN A 1 188 ? 15.416 8.315 -33.179 1.00 56.00 188 GLN A CA 1
ATOM 1441 C C . GLN A 1 188 ? 16.525 9.356 -32.961 1.00 56.00 188 GLN A C 1
ATOM 1443 O O . GLN A 1 188 ? 17.067 9.881 -33.938 1.00 56.00 188 GLN A O 1
ATOM 1448 N N . TYR A 1 189 ? 16.928 9.613 -31.714 1.00 67.44 189 TYR A N 1
ATOM 1449 C CA . TYR A 1 189 ? 18.053 10.505 -31.415 1.00 67.44 189 TYR A CA 1
ATOM 1450 C C . TYR A 1 189 ? 19.387 9.924 -31.887 1.00 67.44 189 TYR A C 1
ATOM 1452 O O . TYR A 1 189 ? 20.213 10.662 -32.426 1.00 67.44 189 TYR A O 1
ATOM 1460 N N . GLY A 1 190 ? 19.584 8.607 -31.773 1.00 68.44 190 GLY A N 1
ATOM 1461 C CA . GLY A 1 190 ? 20.764 7.928 -32.308 1.00 68.44 190 GLY A CA 1
ATOM 1462 C C . GLY A 1 190 ? 20.922 8.150 -33.814 1.00 68.44 190 GLY A C 1
ATOM 1463 O O . GLY A 1 190 ? 21.991 8.559 -34.277 1.00 68.44 190 GLY A O 1
ATOM 1464 N N . TYR A 1 191 ? 19.843 7.977 -34.583 1.00 67.75 191 TYR A N 1
ATOM 1465 C CA . TYR A 1 191 ? 19.851 8.271 -36.018 1.00 67.75 191 TYR A CA 1
ATOM 1466 C C . TYR A 1 191 ? 20.047 9.765 -36.307 1.00 67.75 191 TYR A C 1
ATOM 1468 O O . TYR A 1 191 ? 20.837 10.105 -37.188 1.00 67.75 191 TYR A O 1
ATOM 1476 N N . ALA A 1 192 ? 19.392 10.660 -35.562 1.00 63.59 192 ALA A N 1
ATOM 1477 C CA . ALA A 1 192 ? 19.517 12.104 -35.758 1.00 63.59 192 ALA A CA 1
ATOM 1478 C C . ALA A 1 192 ? 20.947 12.613 -35.507 1.00 63.59 192 ALA A C 1
ATOM 1480 O O . ALA A 1 192 ? 21.449 13.428 -36.281 1.00 63.59 192 ALA A O 1
ATOM 1481 N N . ILE A 1 193 ? 21.638 12.092 -34.488 1.00 70.56 193 ILE A N 1
ATOM 1482 C CA . ILE A 1 193 ? 23.034 12.437 -34.171 1.00 70.56 193 ILE A CA 1
ATOM 1483 C C . ILE A 1 193 ? 23.979 11.959 -35.278 1.00 70.56 193 ILE A C 1
ATOM 1485 O O . ILE A 1 193 ? 24.843 12.718 -35.720 1.00 70.56 193 ILE A O 1
ATOM 1489 N N . VAL A 1 194 ? 23.795 10.730 -35.774 1.00 65.12 194 VAL A N 1
ATOM 1490 C CA . VAL A 1 194 ? 24.600 10.195 -36.882 1.00 65.12 194 VAL A CA 1
ATOM 1491 C C . VAL A 1 194 ? 24.378 11.011 -38.155 1.00 65.12 194 VAL A C 1
ATOM 1493 O O . VAL A 1 194 ? 25.345 11.362 -38.829 1.00 65.12 194 VAL A O 1
ATOM 1496 N N . VAL A 1 195 ? 23.129 11.370 -38.465 1.00 65.69 195 VAL A N 1
ATOM 1497 C CA . VAL A 1 195 ? 22.793 12.217 -39.620 1.00 65.69 195 VAL A CA 1
ATOM 1498 C C . VAL A 1 195 ? 23.386 13.618 -39.465 1.00 65.69 195 VAL A C 1
ATOM 1500 O O . VAL A 1 195 ? 23.973 14.132 -40.412 1.00 65.69 195 VAL A O 1
ATOM 1503 N N . MET A 1 196 ? 23.316 14.219 -38.277 1.00 69.88 196 MET A N 1
ATOM 1504 C CA . MET A 1 196 ? 23.915 15.526 -38.003 1.00 69.88 196 MET A CA 1
ATOM 1505 C C . MET A 1 196 ? 25.441 15.527 -38.132 1.00 69.88 196 MET A C 1
ATOM 1507 O O . MET A 1 196 ? 25.992 16.432 -38.757 1.00 69.88 196 MET A O 1
ATOM 1511 N N . MET A 1 197 ? 26.132 14.509 -37.611 1.00 63.47 197 MET A N 1
ATOM 1512 C CA . MET A 1 197 ? 27.578 14.355 -37.809 1.00 63.47 197 MET A CA 1
ATOM 1513 C C . MET A 1 197 ? 27.936 14.186 -39.289 1.00 63.47 197 MET A C 1
ATOM 1515 O O . MET A 1 197 ? 28.920 14.760 -39.750 1.00 63.47 197 MET A O 1
ATOM 1519 N N . LEU A 1 198 ? 27.124 13.443 -40.046 1.00 51.31 198 LEU A N 1
ATOM 1520 C CA . LEU A 1 198 ? 27.332 13.228 -41.478 1.00 51.31 198 LEU A CA 1
ATOM 1521 C C . LEU A 1 198 ? 27.086 14.507 -42.300 1.00 51.31 198 LEU A C 1
ATOM 1523 O O . LEU A 1 198 ? 27.797 14.751 -43.270 1.00 51.31 198 LEU A O 1
ATOM 1527 N N . CYS A 1 199 ? 26.123 15.338 -41.890 1.00 48.97 199 CYS A N 1
ATOM 1528 C CA . CYS A 1 199 ? 25.840 16.639 -42.502 1.00 48.97 199 CYS A CA 1
ATOM 1529 C C . CYS A 1 199 ? 26.908 17.699 -42.192 1.00 48.97 199 CYS A C 1
ATOM 1531 O O . CYS A 1 199 ? 27.137 18.574 -43.018 1.00 48.97 199 CYS A O 1
ATOM 1533 N N . LEU A 1 200 ? 27.569 17.634 -41.032 1.00 47.66 200 LEU A N 1
ATOM 1534 C CA . LEU A 1 200 ? 28.640 18.571 -40.659 1.00 47.66 200 LEU A CA 1
ATOM 1535 C C . LEU A 1 200 ? 29.998 18.252 -41.309 1.00 47.66 200 LEU A C 1
ATOM 1537 O O . LEU A 1 200 ? 30.907 19.077 -41.254 1.00 47.66 200 LEU A O 1
ATOM 1541 N N . LEU A 1 201 ? 30.147 17.065 -41.904 1.00 48.22 201 LEU A N 1
ATOM 1542 C CA . LEU A 1 201 ? 31.374 16.597 -42.561 1.00 48.22 201 LEU A CA 1
ATOM 1543 C C . LEU A 1 201 ? 31.262 16.556 -44.101 1.00 48.22 201 LEU A C 1
ATOM 1545 O O . LEU A 1 201 ? 32.171 16.035 -44.754 1.00 48.22 201 LEU A O 1
ATOM 1549 N N . SER A 1 202 ? 30.169 17.094 -44.666 1.00 45.38 202 SER A N 1
ATOM 1550 C CA . SER A 1 202 ? 29.963 17.305 -46.110 1.00 45.38 202 SER A CA 1
ATOM 1551 C C . SER A 1 202 ? 30.300 18.725 -46.555 1.00 45.38 202 SER A C 1
ATOM 1553 O O . SER A 1 202 ? 30.216 19.659 -45.733 1.00 45.38 202 SER A O 1
#

Sequence (202 aa):
MREQLAGTRQVFSFTLRQFFRSRANNISLIVSLLVILASMPVMTYIQGGEAQTEELPRAAVSAVALDNQTDLTLSIAPLAQDAYWRGVTLTDGPSADADAVATVTVSGGDYRVTLTGKAGEEDMDYLRWSVVSLVEDARIAAAGITDAQLEILWGEYGVVLPDSMRPVEDVAIDDWEEDDFMDGFWVQYGYAIVVMMLCLLS

pLDDT: mean 73.09, std 17.14, range [39.34, 94.0]

Secondary structure (DSSP, 8-state):
--HHHHHHHHHHHHHHHHHTT-HHHHHHHHHHHHHHHHHHHHHHHHT-S----------S-SEEEEEE-SSS---SGGGGGSSTTTT-EEEES--SS-SEEEEEEEETTEEEEEEEES--HHHHHHHHHHHHHHHHHHHHHHTT--HHHHHHHHS-------GGGSPPTT--------SSHHHHHHHHHHHHHHHHHHHHT-